Protein AF-0000000071359931 (afdb_homodimer)

InterPro domains:
  IPR025567 Domain of unknown function DUF4332 [PF14229] (9-129)

Radius of gyration: 20.0 Å; Cα contacts (8 Å, |Δi|>4): 401; chains: 2; bounding box: 40×57×41 Å

Sequence (270 aa):
MSKKITTIEGIGPVNEEKFAQAGVKTVESLLEKGASKKGRKELADATGIAEGKILDFVNMADLFRINGIASQFAELLKASGVDTVKELRTRNAENLHKSLVETNEAKSLTRVVPALSKVEDFIAQAKDLEPVVTHMSKKITTIEGIGPVNEEKFAQAGVKTVESLLEKGASKKGRKELADATGIAEGKILDFVNMADLFRINGIASQFAELLKASGVDTVKELRTRNAENLHKSLVETNEAKSLTRVVPALSKVEDFIAQAKDLEPVVTH

Structure (mmCIF, N/CA/C/O backbone):
data_AF-0000000071359931-model_v1
#
loop_
_entity.id
_entity.type
_entity.pdbx_description
1 polymer 'DUF4332 domain-containing protein'
#
loop_
_atom_site.group_PDB
_atom_site.id
_atom_site.type_symbol
_atom_site.label_atom_id
_atom_site.label_alt_id
_atom_site.label_comp_id
_atom_site.label_asym_id
_atom_site.label_entity_id
_atom_site.label_seq_id
_atom_site.pdbx_PDB_ins_code
_atom_site.Cartn_x
_atom_site.Cartn_y
_atom_site.Cartn_z
_atom_site.occupancy
_atom_site.B_iso_or_equiv
_atom_site.auth_seq_id
_atom_site.auth_comp_id
_atom_site.auth_asym_id
_atom_site.auth_atom_id
_atom_site.pdbx_PDB_model_num
ATOM 1 N N . MET A 1 1 ? -8.539 20.078 -8.062 1 62.25 1 MET A N 1
ATOM 2 C CA . MET A 1 1 ? -9.125 18.812 -8.5 1 62.25 1 MET A CA 1
ATOM 3 C C . MET A 1 1 ? -8.922 17.719 -7.457 1 62.25 1 MET A C 1
ATOM 5 O O . MET A 1 1 ? -7.996 17.797 -6.652 1 62.25 1 MET A O 1
ATOM 9 N N . SER A 1 2 ? -9.875 16.938 -7.219 1 85.44 2 SER A N 1
ATOM 10 C CA . SER A 1 2 ? -9.852 15.922 -6.172 1 85.44 2 SER A CA 1
ATOM 11 C C . SER A 1 2 ? -8.734 14.906 -6.406 1 85.44 2 SER A C 1
ATOM 13 O O . SER A 1 2 ? -8.398 14.602 -7.555 1 85.44 2 SER A O 1
ATOM 15 N N . LYS A 1 3 ? -8.023 14.672 -5.402 1 93.19 3 LYS A N 1
ATOM 16 C CA . LYS A 1 3 ? -6.945 13.695 -5.484 1 93.19 3 LYS A CA 1
ATOM 17 C C . LYS A 1 3 ? -7.492 12.266 -5.469 1 93.19 3 LYS A C 1
ATOM 19 O O . LYS A 1 3 ? -8.414 11.961 -4.711 1 93.19 3 LYS A O 1
ATOM 24 N N . LYS A 1 4 ? -6.906 11.438 -6.332 1 95.69 4 LYS A N 1
ATOM 25 C CA . LYS A 1 4 ? -7.277 10.023 -6.324 1 95.69 4 LYS A CA 1
ATOM 26 C C . LYS A 1 4 ? -6.863 9.352 -5.016 1 95.69 4 LYS A C 1
ATOM 28 O O . LYS A 1 4 ? -5.844 9.711 -4.422 1 95.69 4 LYS A O 1
ATOM 33 N N . ILE A 1 5 ? -7.594 8.391 -4.609 1 97.06 5 ILE A N 1
ATOM 34 C CA . ILE A 1 5 ? -7.328 7.754 -3.322 1 97.06 5 ILE A CA 1
ATOM 35 C C . ILE A 1 5 ? -5.988 7.023 -3.377 1 97.06 5 ILE A C 1
ATOM 37 O O . ILE A 1 5 ? -5.344 6.82 -2.346 1 97.06 5 ILE A O 1
ATOM 41 N N . THR A 1 6 ? -5.488 6.66 -4.582 1 96.06 6 THR A N 1
ATOM 42 C CA . THR A 1 6 ? -4.246 5.914 -4.742 1 96.06 6 THR A CA 1
ATOM 43 C C . THR A 1 6 ? -3.039 6.816 -4.512 1 96.06 6 THR A C 1
ATOM 45 O O . THR A 1 6 ? -1.9 6.344 -4.492 1 96.06 6 THR A O 1
ATOM 48 N N . THR A 1 7 ? -3.279 8.125 -4.277 1 95.62 7 THR A N 1
ATOM 49 C CA . THR A 1 7 ? -2.213 9.016 -3.848 1 95.62 7 THR A CA 1
ATOM 50 C C . THR A 1 7 ? -1.741 8.664 -2.441 1 95.62 7 THR A C 1
ATOM 52 O O . THR A 1 7 ? -0.626 9.008 -2.047 1 95.62 7 THR A O 1
ATOM 55 N N . ILE A 1 8 ? -2.596 7.988 -1.75 1 96.19 8 ILE A N 1
ATOM 56 C CA . ILE A 1 8 ? -2.266 7.562 -0.395 1 96.19 8 ILE A CA 1
ATOM 57 C C . ILE A 1 8 ? -1.427 6.285 -0.445 1 96.19 8 ILE A C 1
ATOM 59 O O . ILE A 1 8 ? -1.855 5.277 -1.006 1 96.19 8 ILE A O 1
ATOM 63 N N . GLU A 1 9 ? -0.252 6.41 0.12 1 94.88 9 GLU A N 1
ATOM 64 C CA . GLU A 1 9 ? 0.642 5.258 0.166 1 94.88 9 GLU A CA 1
ATOM 65 C C . GLU A 1 9 ? -0.041 4.055 0.811 1 94.88 9 GLU A C 1
ATOM 67 O O . GLU A 1 9 ? -0.632 4.172 1.887 1 94.88 9 GLU A O 1
ATOM 72 N N . GLY A 1 10 ? 0.034 2.922 0.128 1 93.25 10 GLY A N 1
ATOM 73 C CA . GLY A 1 10 ? -0.537 1.707 0.688 1 93.25 10 GLY A CA 1
ATOM 74 C C . GLY A 1 10 ? -1.828 1.287 0.011 1 93.25 10 GLY A C 1
ATOM 75 O O . GLY A 1 10 ? -2.283 0.154 0.179 1 93.25 10 GLY A O 1
ATOM 76 N N . ILE A 1 11 ? -2.424 2.25 -0.635 1 96 11 ILE A N 1
ATOM 77 C CA . ILE A 1 11 ? -3.625 1.899 -1.387 1 96 11 ILE A CA 1
ATOM 78 C C . ILE A 1 11 ? -3.248 1.549 -2.824 1 96 11 ILE A C 1
ATOM 80 O O . ILE A 1 11 ? -2.969 2.436 -3.633 1 96 11 ILE A O 1
ATOM 84 N N . GLY A 1 12 ? -3.266 0.276 -3.092 1 93.75 12 GLY A N 1
ATOM 85 C CA . GLY A 1 12 ? -3.041 -0.221 -4.441 1 93.75 12 GLY A CA 1
ATOM 86 C C . GLY A 1 12 ? -4.324 -0.602 -5.156 1 93.75 12 GLY A C 1
ATOM 87 O O . GLY A 1 12 ? -5.41 -0.163 -4.773 1 93.75 12 GLY A O 1
ATOM 88 N N . PRO A 1 13 ? -4.211 -1.398 -6.172 1 93.12 13 PRO A N 1
ATOM 89 C CA . PRO A 1 13 ? -5.367 -1.682 -7.027 1 93.12 13 PRO A CA 1
ATOM 90 C C . PRO A 1 13 ? -6.496 -2.389 -6.277 1 93.12 13 PRO A C 1
ATOM 92 O O . PRO A 1 13 ? -7.672 -2.107 -6.52 1 93.12 13 PRO A O 1
ATOM 95 N N . VAL A 1 14 ? -6.188 -3.277 -5.434 1 93.56 14 VAL A N 1
ATOM 96 C CA . VAL A 1 14 ? -7.203 -4.062 -4.742 1 93.56 14 VAL A CA 1
ATOM 97 C C . VAL A 1 14 ? -8 -3.162 -3.801 1 93.56 14 VAL A C 1
ATOM 99 O O . VAL A 1 14 ? -9.234 -3.107 -3.877 1 93.56 14 VAL A O 1
ATOM 102 N N . ASN A 1 15 ? -7.258 -2.432 -3.031 1 95.69 15 ASN A N 1
ATOM 103 C CA . ASN A 1 15 ? -7.949 -1.542 -2.102 1 95.69 15 ASN A CA 1
ATOM 104 C C . ASN A 1 15 ? -8.656 -0.405 -2.834 1 95.69 15 ASN A C 1
ATOM 106 O O . ASN A 1 15 ? -9.719 0.051 -2.404 1 95.69 15 ASN A O 1
ATOM 110 N N . GLU A 1 16 ? -8.062 0.081 -3.859 1 96.44 16 GLU A N 1
ATOM 111 C CA . GLU A 1 16 ? -8.727 1.091 -4.676 1 96.44 16 GLU A CA 1
ATOM 112 C C . GLU A 1 16 ? -10.102 0.611 -5.137 1 96.44 16 GLU A C 1
ATOM 114 O O . GLU A 1 16 ? -11.086 1.349 -5.043 1 96.44 16 GLU A O 1
ATOM 119 N N . GLU A 1 17 ? -10.148 -0.636 -5.609 1 94.81 17 GLU A N 1
ATOM 120 C CA . GLU A 1 17 ? -11.406 -1.198 -6.09 1 94.81 17 GLU A CA 1
ATOM 121 C C . GLU A 1 17 ? -12.414 -1.362 -4.949 1 94.81 17 GLU A C 1
ATOM 123 O O . GLU A 1 17 ? -13.602 -1.085 -5.117 1 94.81 17 GLU A O 1
ATOM 128 N N . LYS A 1 18 ? -11.961 -1.789 -3.84 1 95 18 LYS A N 1
ATOM 129 C CA . LYS A 1 18 ? -12.828 -1.937 -2.678 1 95 18 LYS A CA 1
ATOM 130 C C . LYS A 1 18 ? -13.445 -0.599 -2.277 1 95 18 LYS A C 1
ATOM 132 O O . LYS A 1 18 ? -14.648 -0.515 -2.018 1 95 18 LYS A O 1
ATOM 137 N N . PHE A 1 19 ? -12.617 0.418 -2.23 1 97.62 19 PHE A N 1
ATOM 138 C CA . PHE A 1 19 ? -13.109 1.742 -1.873 1 97.62 19 PHE A CA 1
ATOM 139 C C . PHE A 1 19 ? -14.102 2.25 -2.916 1 97.62 19 PHE A C 1
ATOM 141 O O . PHE A 1 19 ? -15.109 2.863 -2.574 1 97.62 19 PHE A O 1
ATOM 148 N N . ALA A 1 20 ? -13.812 1.981 -4.188 1 96.38 20 ALA A N 1
ATOM 149 C CA . ALA A 1 20 ? -14.711 2.4 -5.258 1 96.38 20 ALA A CA 1
ATOM 150 C C . ALA A 1 20 ? -16.078 1.75 -5.113 1 96.38 20 ALA A C 1
ATOM 152 O O . ALA A 1 20 ? -17.109 2.408 -5.293 1 96.38 20 ALA A O 1
ATOM 153 N N . GLN A 1 21 ? -16.094 0.491 -4.77 1 94.56 21 GLN A N 1
ATOM 154 C CA . GLN A 1 21 ? -17.344 -0.239 -4.586 1 94.56 21 GLN A CA 1
ATOM 155 C C . GLN A 1 21 ? -18.125 0.312 -3.4 1 94.56 21 GLN A C 1
ATOM 157 O O . GLN A 1 21 ? -19.359 0.238 -3.379 1 94.56 21 GLN A O 1
ATOM 162 N N . ALA A 1 22 ? -17.422 0.897 -2.502 1 96.38 22 ALA A N 1
ATOM 163 C CA . ALA A 1 22 ? -18.047 1.504 -1.329 1 96.38 22 ALA A CA 1
ATOM 164 C C . ALA A 1 22 ? -18.391 2.967 -1.588 1 96.38 22 ALA A C 1
ATOM 166 O O . ALA A 1 22 ? -18.797 3.686 -0.674 1 96.38 22 ALA A O 1
ATOM 167 N N . GLY A 1 23 ? -18.109 3.455 -2.746 1 97.06 23 GLY A N 1
ATOM 168 C CA . GLY A 1 23 ? -18.453 4.816 -3.121 1 97.06 23 GLY A CA 1
ATOM 169 C C . GLY A 1 23 ? -17.359 5.824 -2.777 1 97.06 23 GLY A C 1
ATOM 170 O O . GLY A 1 23 ? -17.641 7.023 -2.684 1 97.06 23 GLY A O 1
ATOM 171 N N . VAL A 1 24 ? -16.219 5.363 -2.521 1 98.06 24 VAL A N 1
ATOM 172 C CA . VAL A 1 24 ? -15.109 6.227 -2.154 1 98.06 24 VAL A CA 1
ATOM 173 C C . VAL A 1 24 ? -14.023 6.145 -3.225 1 98.06 24 VAL A C 1
ATOM 175 O O . VAL A 1 24 ? -13.336 5.129 -3.35 1 98.06 24 VAL A O 1
ATOM 178 N N . LYS A 1 25 ? -13.805 7.25 -3.926 1 97.19 25 LYS A N 1
ATOM 179 C CA . LYS A 1 25 ? -12.852 7.203 -5.035 1 97.19 25 LYS A CA 1
ATOM 180 C C . LYS A 1 25 ? -11.758 8.25 -4.863 1 97.19 25 LYS A C 1
ATOM 182 O O . LYS A 1 25 ? -10.719 8.188 -5.527 1 97.19 25 LYS A O 1
ATOM 187 N N . THR A 1 26 ? -12.016 9.242 -3.926 1 98.06 26 THR A N 1
ATOM 188 C CA . THR A 1 26 ? -11.07 10.344 -3.779 1 98.06 26 THR A CA 1
ATOM 189 C C . THR A 1 26 ? -10.586 10.453 -2.338 1 98.06 26 THR A C 1
ATOM 191 O O . THR A 1 26 ? -11.195 9.891 -1.427 1 98.06 26 THR A O 1
ATOM 194 N N . VAL A 1 27 ? -9.492 11.219 -2.217 1 97.81 27 VAL A N 1
ATOM 195 C CA . VAL A 1 27 ? -8.953 11.5 -0.893 1 97.81 27 VAL A CA 1
ATOM 196 C C . VAL A 1 27 ? -9.984 12.25 -0.055 1 97.81 27 VAL A C 1
ATOM 198 O O . VAL A 1 27 ? -10.203 11.922 1.114 1 97.81 27 VAL A O 1
ATOM 201 N N . GLU A 1 28 ? -10.664 13.156 -0.684 1 97.62 28 GLU A N 1
ATOM 202 C CA . GLU A 1 28 ? -11.672 13.969 0.001 1 97.62 28 GLU A CA 1
ATOM 203 C C . GLU A 1 28 ? -12.859 13.109 0.443 1 97.62 28 GLU A C 1
ATOM 205 O O . GLU A 1 28 ? -13.352 13.266 1.561 1 97.62 28 GLU A O 1
ATOM 210 N N . SER A 1 29 ? -13.297 12.234 -0.438 1 98.12 29 SER A N 1
ATOM 211 C CA . SER A 1 29 ? -14.422 11.375 -0.096 1 98.12 29 SER A CA 1
ATOM 212 C C . SER A 1 29 ? -14.047 10.391 1.012 1 98.12 29 SER A C 1
ATOM 214 O O . SER A 1 29 ? -14.883 10.055 1.853 1 98.12 29 SER A O 1
ATOM 216 N N . LEU A 1 30 ? -12.812 9.914 1.031 1 98.56 30 LEU A N 1
ATOM 217 C CA . LEU A 1 30 ? -12.344 9.055 2.113 1 98.56 30 LEU A CA 1
ATOM 218 C C . LEU A 1 30 ? -12.406 9.789 3.451 1 98.56 30 LEU A C 1
ATOM 220 O O . LEU A 1 30 ? -12.891 9.234 4.441 1 98.56 30 LEU A O 1
ATOM 224 N N . LEU A 1 31 ? -11.906 11.008 3.395 1 98 31 LEU A N 1
ATOM 225 C CA . LEU A 1 31 ? -11.922 11.805 4.617 1 98 31 LEU A CA 1
ATOM 226 C C . LEU A 1 31 ? -13.352 12.062 5.078 1 98 31 LEU A C 1
ATOM 228 O O . LEU A 1 31 ? -13.664 11.914 6.262 1 98 31 LEU A O 1
ATOM 232 N N . GLU A 1 32 ? -14.219 12.344 4.184 1 97.69 32 GLU A N 1
ATOM 233 C CA . GLU A 1 32 ? -15.609 12.648 4.504 1 97.69 32 GLU A CA 1
ATOM 234 C C . GLU A 1 32 ? -16.312 11.438 5.113 1 97.69 32 GLU A C 1
ATOM 236 O O . GLU A 1 32 ? -16.938 11.547 6.168 1 97.69 32 GLU A O 1
ATOM 241 N N . LYS A 1 33 ? -16.141 10.328 4.562 1 98.06 33 LYS A N 1
ATOM 242 C CA . LYS A 1 33 ? -16.875 9.133 4.988 1 98.06 33 LYS A CA 1
ATOM 243 C C . LYS A 1 33 ? -16.188 8.477 6.188 1 98.06 33 LYS A C 1
ATOM 245 O O . LYS A 1 33 ? -16.844 7.785 6.973 1 98.06 33 LYS A O 1
ATOM 250 N N . GLY A 1 34 ? -14.891 8.727 6.336 1 98.38 34 GLY A N 1
ATOM 251 C CA . GLY A 1 34 ? -14.133 8.008 7.344 1 98.38 34 GLY A CA 1
ATOM 252 C C . GLY A 1 34 ? -13.766 8.859 8.539 1 98.38 34 GLY A C 1
ATOM 253 O O . GLY A 1 34 ? -13.062 8.406 9.445 1 98.38 34 GLY A O 1
ATOM 254 N N . ALA A 1 35 ? -14.234 10.062 8.578 1 97.94 35 ALA A N 1
ATOM 255 C CA . ALA A 1 35 ? -13.812 11.008 9.617 1 97.94 35 ALA A CA 1
ATOM 256 C C . ALA A 1 35 ? -14.234 10.516 11 1 97.94 35 ALA A C 1
ATOM 258 O O . ALA A 1 35 ? -13.5 10.688 11.977 1 97.94 35 ALA A O 1
ATOM 259 N N . SER A 1 36 ? -15.367 9.898 11.117 1 97.88 36 SER A N 1
ATOM 260 C CA . SER A 1 36 ? -15.867 9.438 12.406 1 97.88 36 SER A CA 1
ATOM 261 C C . SER A 1 36 ? -15.539 7.961 12.625 1 97.88 36 SER A C 1
ATOM 263 O O . SER A 1 36 ? -15.305 7.223 11.672 1 97.88 36 SER A O 1
ATOM 265 N N . LYS A 1 37 ? -15.547 7.625 13.891 1 97.5 37 LYS A N 1
ATOM 266 C CA . LYS A 1 37 ? -15.352 6.215 14.219 1 97.5 37 LYS A CA 1
ATOM 267 C C . LYS A 1 37 ? -16.406 5.348 13.547 1 97.5 37 LYS A C 1
ATOM 269 O O . LYS A 1 37 ? -16.094 4.277 13.016 1 97.5 37 LYS A O 1
ATOM 274 N N . LYS A 1 38 ? -17.625 5.809 13.633 1 97.88 38 LYS A N 1
ATOM 275 C CA . LYS A 1 38 ? -18.734 5.086 12.992 1 97.88 38 LYS A CA 1
ATOM 276 C C . LYS A 1 38 ? -18.5 4.941 11.492 1 97.88 38 LYS A C 1
ATOM 278 O O . LYS A 1 38 ? -18.703 3.871 10.922 1 97.88 38 LYS A O 1
ATOM 283 N N . GLY A 1 39 ? -18.094 6.004 10.82 1 98.19 39 GLY A N 1
ATOM 284 C CA . GLY A 1 39 ? -17.812 5.977 9.391 1 98.19 39 GLY A CA 1
ATOM 285 C C . GLY A 1 39 ? -16.703 5 9.023 1 98.19 39 GLY A C 1
ATOM 286 O O . GLY A 1 39 ? -16.797 4.309 8.008 1 98.19 39 GLY A O 1
ATOM 287 N N . ARG A 1 40 ? -15.695 4.926 9.859 1 98.44 40 ARG A N 1
ATOM 288 C CA . ARG A 1 40 ? -14.586 4.008 9.609 1 98.44 40 ARG A CA 1
ATOM 289 C C . ARG A 1 40 ? -15.039 2.557 9.758 1 98.44 40 ARG A C 1
ATOM 291 O O . ARG A 1 40 ? -14.609 1.689 8.992 1 98.44 40 ARG A O 1
ATOM 298 N N . LYS A 1 41 ? -15.859 2.35 10.758 1 97.88 41 LYS A N 1
ATOM 299 C CA . LYS A 1 41 ? -16.406 1.005 10.93 1 97.88 41 LYS A CA 1
ATOM 300 C C . LYS A 1 41 ? -17.25 0.593 9.727 1 97.88 41 LYS A C 1
ATOM 302 O O . LYS A 1 41 ? -17.172 -0.546 9.266 1 97.88 41 LYS A O 1
ATOM 307 N N . GLU A 1 42 ? -18.047 1.497 9.258 1 98 42 GLU A N 1
ATOM 308 C CA . GLU A 1 42 ? -18.875 1.229 8.086 1 98 42 GLU A CA 1
ATOM 309 C C . GLU A 1 42 ? -18 0.948 6.859 1 98 42 GLU A C 1
ATOM 311 O O . GLU A 1 42 ? -18.297 0.042 6.078 1 98 42 GLU A O 1
ATOM 316 N N . LEU A 1 43 ? -16.984 1.735 6.711 1 97.94 43 LEU A N 1
ATOM 317 C CA . LEU A 1 43 ? -16.062 1.511 5.602 1 97.94 43 LEU A CA 1
ATOM 318 C C . LEU A 1 43 ? -15.367 0.16 5.734 1 97.94 43 LEU A C 1
ATOM 320 O O . LEU A 1 43 ? -15.18 -0.548 4.742 1 97.94 43 LEU A O 1
ATOM 324 N N . ALA A 1 44 ? -14.953 -0.13 6.965 1 97.12 44 ALA A N 1
ATOM 325 C CA . ALA A 1 44 ? -14.312 -1.42 7.203 1 97.12 44 ALA A CA 1
ATOM 326 C C . ALA A 1 44 ? -15.234 -2.572 6.812 1 97.12 44 ALA A C 1
ATOM 328 O O . ALA A 1 44 ? -14.805 -3.514 6.137 1 97.12 44 ALA A O 1
ATOM 329 N N . ASP A 1 45 ? -16.5 -2.443 7.176 1 95.81 45 ASP A N 1
ATOM 330 C CA . ASP A 1 45 ? -17.5 -3.473 6.859 1 95.81 45 ASP A CA 1
ATOM 331 C C . ASP A 1 45 ? -17.719 -3.578 5.352 1 95.81 45 ASP A C 1
ATOM 333 O O . ASP A 1 45 ? -17.781 -4.68 4.805 1 95.81 45 ASP A O 1
ATOM 337 N N . ALA A 1 46 ? -17.734 -2.463 4.727 1 95.56 46 ALA A N 1
ATOM 338 C CA . ALA A 1 46 ? -18.062 -2.426 3.299 1 95.56 46 ALA A CA 1
ATOM 339 C C . ALA A 1 46 ? -16.875 -2.891 2.461 1 95.56 46 ALA A C 1
ATOM 341 O O . ALA A 1 46 ? -17.047 -3.48 1.394 1 95.56 46 ALA A O 1
ATOM 342 N N . THR A 1 47 ? -15.695 -2.641 2.922 1 95.31 47 THR A N 1
ATOM 343 C CA . THR A 1 47 ? -14.508 -2.873 2.102 1 95.31 47 THR A CA 1
ATOM 344 C C . THR A 1 47 ? -13.812 -4.164 2.514 1 95.31 47 THR A C 1
ATOM 346 O O . THR A 1 47 ? -13.008 -4.711 1.755 1 95.31 47 THR A O 1
ATOM 349 N N . GLY A 1 48 ? -13.969 -4.578 3.795 1 93.19 48 GLY A N 1
ATOM 350 C CA . GLY A 1 48 ? -13.219 -5.695 4.344 1 93.19 48 GLY A CA 1
ATOM 351 C C . GLY A 1 48 ? -11.82 -5.312 4.793 1 93.19 48 GLY A C 1
ATOM 352 O O . GLY A 1 48 ? -11.031 -6.172 5.18 1 93.19 48 GLY A O 1
ATOM 353 N N . ILE A 1 49 ? -11.484 -4.059 4.703 1 94.88 49 ILE A N 1
ATOM 354 C CA . ILE A 1 49 ? -10.203 -3.549 5.184 1 94.88 49 ILE A CA 1
ATOM 355 C C . ILE A 1 49 ? -10.266 -3.34 6.695 1 94.88 49 ILE A C 1
ATOM 357 O O . ILE A 1 49 ? -11.273 -2.863 7.223 1 94.88 49 ILE A O 1
ATOM 361 N N . ALA A 1 50 ? -9.148 -3.686 7.332 1 94.56 50 ALA A N 1
ATOM 362 C CA . ALA A 1 50 ? -9.109 -3.539 8.789 1 94.56 50 ALA A CA 1
ATOM 363 C C . ALA A 1 50 ? -9.336 -2.088 9.195 1 94.56 50 ALA A C 1
ATOM 365 O O . ALA A 1 50 ? -8.812 -1.168 8.57 1 94.56 50 ALA A O 1
ATOM 366 N N . GLU A 1 51 ? -10.016 -1.937 10.25 1 95.94 51 GLU A N 1
ATOM 367 C CA . GLU A 1 51 ? -10.359 -0.601 10.727 1 95.94 51 GLU A CA 1
ATOM 368 C C . GLU A 1 51 ? -9.109 0.225 11.008 1 95.94 51 GLU A C 1
ATOM 370 O O . GLU A 1 51 ? -9.078 1.426 10.727 1 95.94 51 GLU A O 1
ATOM 375 N N . GLY A 1 52 ? -8.133 -0.383 11.609 1 95.88 52 GLY A N 1
ATOM 376 C CA . GLY A 1 52 ? -6.887 0.318 11.875 1 95.88 52 GLY A CA 1
ATOM 377 C C . GLY A 1 52 ? -6.227 0.861 10.625 1 95.88 52 GLY A C 1
ATOM 378 O O . GLY A 1 52 ? -5.688 1.971 10.633 1 95.88 52 GLY A O 1
ATOM 379 N N . LYS A 1 53 ? -6.285 0.078 9.57 1 96.25 53 LYS A N 1
ATOM 380 C CA . LYS A 1 53 ? -5.73 0.524 8.297 1 96.25 53 LYS A CA 1
ATOM 381 C C . LYS A 1 53 ? -6.547 1.673 7.711 1 96.25 53 LYS A C 1
ATOM 383 O O . LYS A 1 53 ? -5.988 2.607 7.133 1 96.25 53 LYS A O 1
ATOM 388 N N . ILE A 1 54 ? -7.859 1.562 7.891 1 97.88 54 ILE A N 1
ATOM 389 C CA . ILE A 1 54 ? -8.727 2.641 7.426 1 97.88 54 ILE A CA 1
ATOM 390 C C . ILE A 1 54 ? -8.398 3.928 8.18 1 97.88 54 ILE A C 1
ATOM 392 O O . ILE A 1 54 ? -8.312 5 7.578 1 97.88 54 ILE A O 1
ATOM 396 N N . LEU A 1 55 ? -8.164 3.779 9.438 1 97.5 55 LEU A N 1
ATOM 397 C CA . LEU A 1 55 ? -7.789 4.945 10.227 1 97.5 55 LEU A CA 1
ATOM 398 C C . LEU A 1 55 ? -6.488 5.551 9.711 1 97.5 55 LEU A C 1
ATOM 400 O O . LEU A 1 55 ? -6.363 6.773 9.609 1 97.5 55 LEU A O 1
ATOM 404 N N . ASP A 1 56 ? -5.555 4.746 9.367 1 96.44 56 ASP A N 1
ATOM 405 C CA . ASP A 1 56 ? -4.289 5.219 8.82 1 96.44 56 ASP A CA 1
ATOM 406 C C . ASP A 1 56 ? -4.508 6.016 7.539 1 96.44 56 ASP A C 1
ATOM 408 O O . ASP A 1 56 ? -3.912 7.078 7.352 1 96.44 56 ASP A O 1
ATOM 412 N N . PHE A 1 57 ? -5.352 5.48 6.695 1 97.69 57 PHE A N 1
ATOM 413 C CA . PHE A 1 57 ? -5.617 6.133 5.422 1 97.69 57 PHE A CA 1
ATOM 414 C C . PHE A 1 57 ? -6.355 7.449 5.633 1 97.69 57 PHE A C 1
ATOM 416 O O . PHE A 1 57 ? -6.07 8.445 4.961 1 97.69 57 PHE A O 1
ATOM 423 N N . VAL A 1 58 ? -7.266 7.449 6.559 1 98.12 58 VAL A N 1
ATOM 424 C CA . VAL A 1 58 ? -8.039 8.648 6.863 1 98.12 58 VAL A CA 1
ATOM 425 C C . VAL A 1 58 ? -7.113 9.727 7.426 1 98.12 58 VAL A C 1
ATOM 427 O O . VAL A 1 58 ? -7.238 10.906 7.082 1 98.12 58 VAL A O 1
ATOM 430 N N . ASN A 1 59 ? -6.227 9.328 8.281 1 97.19 59 ASN A N 1
ATOM 431 C CA . ASN A 1 59 ? -5.273 10.281 8.836 1 97.19 59 ASN A CA 1
ATOM 432 C C . ASN A 1 59 ? -4.387 10.891 7.754 1 97.19 59 ASN A C 1
ATOM 434 O O . ASN A 1 59 ? -4.105 12.086 7.773 1 97.19 59 ASN A O 1
ATOM 438 N N . MET A 1 60 ? -4.008 10.078 6.852 1 96.94 60 MET A N 1
ATOM 439 C CA . MET A 1 60 ? -3.225 10.578 5.727 1 96.94 60 MET A CA 1
ATOM 440 C C . MET A 1 60 ? -4.047 11.539 4.875 1 96.94 60 MET A C 1
ATOM 442 O O . MET A 1 60 ? -3.555 12.602 4.473 1 96.94 60 MET A O 1
ATOM 446 N N . ALA A 1 61 ? -5.242 11.141 4.637 1 97.69 61 ALA A N 1
ATOM 447 C CA . ALA A 1 61 ? -6.148 12.008 3.889 1 97.69 61 ALA A CA 1
ATOM 448 C C . ALA A 1 61 ? -6.305 13.359 4.578 1 97.69 61 ALA A C 1
ATOM 450 O O . ALA A 1 61 ? -6.344 14.398 3.918 1 97.69 61 ALA A O 1
ATOM 451 N N . ASP A 1 62 ? -6.375 13.336 5.859 1 97.81 62 ASP A N 1
ATOM 452 C CA . ASP A 1 62 ? -6.512 14.57 6.629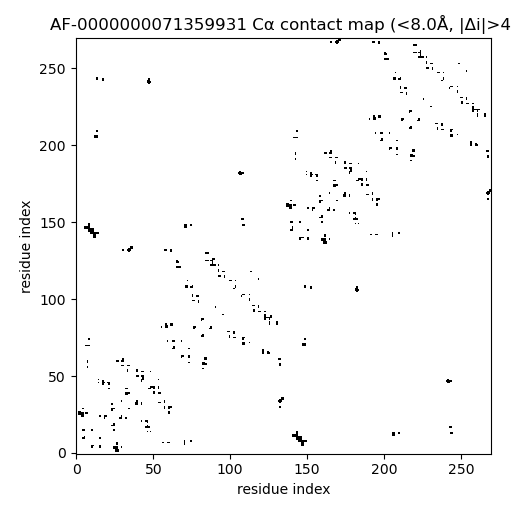 1 97.81 62 ASP A CA 1
ATOM 453 C C . ASP A 1 62 ? -5.277 15.453 6.473 1 97.81 62 ASP A C 1
ATOM 455 O O . ASP A 1 62 ? -5.395 16.672 6.324 1 97.81 62 ASP A O 1
ATOM 459 N N . LEU A 1 63 ? -4.121 14.859 6.469 1 97.75 63 LEU A N 1
ATOM 460 C CA . LEU A 1 63 ? -2.881 15.609 6.297 1 97.75 63 LEU A CA 1
ATOM 461 C C . LEU A 1 63 ? -2.842 16.281 4.93 1 97.75 63 LEU A C 1
ATOM 463 O O . LEU A 1 63 ? -2.238 17.344 4.781 1 97.75 63 LEU A O 1
ATOM 467 N N . PHE A 1 64 ? -3.561 15.75 3.973 1 97.31 64 PHE A N 1
ATOM 468 C CA . PHE A 1 64 ? -3.57 16.281 2.617 1 97.31 64 PHE A CA 1
ATOM 469 C C . PHE A 1 64 ? -4.383 17.578 2.547 1 97.31 64 PHE A C 1
ATOM 471 O O . PHE A 1 64 ? -4.328 18.297 1.551 1 97.31 64 PHE A O 1
ATOM 478 N N . ARG A 1 65 ? -5.086 17.906 3.553 1 97.31 65 ARG A N 1
ATOM 479 C CA . ARG A 1 65 ? -5.781 19.188 3.59 1 97.31 65 ARG A CA 1
ATOM 480 C C . ARG A 1 65 ? -4.793 20.344 3.707 1 97.31 65 ARG A C 1
ATOM 482 O O . ARG A 1 65 ? -5.145 21.5 3.443 1 97.31 65 ARG A O 1
ATOM 489 N N . ILE A 1 66 ? -3.643 20.047 4.215 1 97.69 66 ILE A N 1
ATOM 490 C CA . ILE A 1 66 ? -2.609 21.062 4.348 1 97.69 66 ILE A CA 1
ATOM 491 C C . ILE A 1 66 ? -1.918 21.281 3.006 1 97.69 66 ILE A C 1
ATOM 493 O O . ILE A 1 66 ? -1.389 20.344 2.412 1 97.69 66 ILE A O 1
ATOM 497 N N . ASN A 1 67 ? -1.943 22.531 2.607 1 96.56 67 ASN A N 1
ATOM 498 C CA . ASN A 1 67 ? -1.298 22.875 1.346 1 96.56 67 ASN A CA 1
ATOM 499 C C . ASN A 1 67 ? 0.202 22.609 1.389 1 96.56 67 ASN A C 1
ATOM 501 O O . ASN A 1 67 ? 0.894 23.047 2.303 1 96.56 67 ASN A O 1
ATOM 505 N N . GLY A 1 68 ? 0.644 21.812 0.407 1 94.94 68 GLY A N 1
ATOM 506 C CA . GLY A 1 68 ? 2.064 21.5 0.332 1 94.94 68 GLY A CA 1
ATOM 507 C C . GLY A 1 68 ? 2.4 20.109 0.799 1 94.94 68 GLY A C 1
ATOM 508 O O . GLY A 1 68 ? 3.504 19.609 0.559 1 94.94 68 GLY A O 1
ATOM 509 N N . ILE A 1 69 ? 1.488 19.469 1.486 1 95.38 69 ILE A N 1
ATOM 510 C CA . ILE A 1 69 ? 1.713 18.094 1.904 1 95.38 69 ILE A CA 1
ATOM 511 C C . ILE A 1 69 ? 1.162 17.141 0.849 1 95.38 69 ILE A C 1
ATOM 513 O O . ILE A 1 69 ? -0.033 17.156 0.545 1 95.38 69 ILE A O 1
ATOM 517 N N . ALA A 1 70 ? 2.064 16.375 0.322 1 91.94 70 ALA A N 1
ATOM 518 C CA . ALA A 1 70 ? 1.722 15.289 -0.6 1 91.94 70 ALA A CA 1
ATOM 519 C C . ALA A 1 70 ? 2.164 13.938 -0.05 1 91.94 70 ALA A C 1
ATOM 521 O O . ALA A 1 70 ? 2.512 13.82 1.128 1 91.94 70 ALA A O 1
ATOM 522 N N . SER A 1 71 ? 2.115 12.914 -0.854 1 93.5 71 SER A N 1
ATOM 523 C CA . SER A 1 71 ? 2.285 11.539 -0.402 1 93.5 71 SER A CA 1
ATOM 524 C C . SER A 1 71 ? 3.625 11.344 0.303 1 93.5 71 SER A C 1
ATOM 526 O O . SER A 1 71 ? 3.678 10.812 1.412 1 93.5 71 SER A O 1
ATOM 528 N N . GLN A 1 72 ? 4.707 11.875 -0.238 1 92.5 72 GLN A N 1
ATOM 529 C CA . GLN A 1 72 ? 6.043 11.656 0.298 1 92.5 72 GLN A CA 1
ATOM 530 C C . GLN A 1 72 ? 6.215 12.344 1.649 1 92.5 72 GLN A C 1
ATOM 532 O O . GLN A 1 72 ? 6.699 11.734 2.605 1 92.5 72 GLN A O 1
ATOM 537 N N . PHE A 1 73 ? 5.801 13.617 1.725 1 94.25 73 PHE A N 1
ATOM 538 C CA . PHE A 1 73 ? 5.965 14.328 2.988 1 94.25 73 PHE A CA 1
ATOM 539 C C . PHE A 1 73 ? 5.023 13.773 4.047 1 94.25 73 PHE A C 1
ATOM 541 O O . PHE A 1 73 ? 5.379 13.695 5.227 1 94.25 73 PHE A O 1
ATOM 548 N N . ALA A 1 74 ? 3.811 13.406 3.617 1 96.06 74 ALA A N 1
ATOM 549 C CA . ALA A 1 74 ? 2.891 12.781 4.566 1 96.06 74 ALA A CA 1
ATOM 550 C C . ALA A 1 74 ? 3.494 11.516 5.164 1 96.06 74 ALA A C 1
ATOM 552 O O . ALA A 1 74 ? 3.406 11.289 6.375 1 96.06 74 ALA A O 1
ATOM 553 N N . GLU A 1 75 ? 4.141 10.742 4.395 1 95.31 75 GLU A N 1
ATOM 554 C CA . GLU A 1 75 ? 4.789 9.523 4.875 1 95.31 75 GLU A CA 1
ATOM 555 C C . GLU A 1 75 ? 5.98 9.852 5.773 1 95.31 75 GLU A C 1
ATOM 557 O O . GLU A 1 75 ? 6.25 9.133 6.742 1 95.31 75 GLU A O 1
ATOM 562 N N . LEU A 1 76 ? 6.734 10.906 5.43 1 96.62 76 LEU A N 1
ATOM 563 C CA . LEU A 1 76 ? 7.848 11.344 6.266 1 96.62 76 LEU A CA 1
ATOM 564 C C . LEU A 1 76 ? 7.359 11.789 7.641 1 96.62 76 LEU A C 1
ATOM 566 O O . LEU A 1 76 ? 7.961 11.438 8.656 1 96.62 76 LEU A O 1
ATOM 570 N N . LEU A 1 77 ? 6.234 12.523 7.672 1 98 77 LEU A N 1
ATOM 571 C CA . LEU A 1 77 ? 5.637 12.922 8.938 1 98 77 LEU A CA 1
ATOM 572 C C . LEU A 1 77 ? 5.266 11.695 9.773 1 98 77 LEU A C 1
ATOM 574 O O . LEU A 1 77 ? 5.672 11.578 10.93 1 98 77 LEU A O 1
ATOM 578 N N . LYS A 1 78 ? 4.629 10.766 9.141 1 96.19 78 LYS A N 1
ATOM 579 C CA . LYS A 1 78 ? 4.227 9.539 9.828 1 96.19 78 LYS A CA 1
ATOM 580 C C . LYS A 1 78 ? 5.438 8.797 10.375 1 96.19 78 LYS A C 1
ATOM 582 O O . LYS A 1 78 ? 5.449 8.391 11.539 1 96.19 78 LYS A O 1
ATOM 587 N N . ALA A 1 79 ? 6.461 8.664 9.609 1 95.31 79 ALA A N 1
ATOM 588 C CA . ALA A 1 79 ? 7.668 7.945 10.016 1 95.31 79 ALA A CA 1
ATOM 589 C C . ALA A 1 79 ? 8.391 8.68 11.141 1 95.31 79 ALA A C 1
ATOM 591 O O . ALA A 1 79 ? 9.195 8.086 11.859 1 95.31 79 ALA A O 1
ATOM 592 N N . SER A 1 80 ? 8.102 9.945 11.227 1 97.31 80 SER A N 1
ATOM 593 C CA . SER A 1 80 ? 8.719 10.758 12.266 1 97.31 80 SER A CA 1
ATOM 594 C C . SER A 1 80 ? 7.82 10.859 13.492 1 97.31 80 SER A C 1
ATOM 596 O O . SER A 1 80 ? 8.078 11.656 14.398 1 97.31 80 SER A O 1
ATOM 598 N N . GLY A 1 81 ? 6.691 10.164 13.484 1 96.69 81 GLY A N 1
ATOM 599 C CA . GLY A 1 81 ? 5.844 10.078 14.664 1 96.69 81 GLY A CA 1
ATOM 600 C C . GLY A 1 81 ? 4.699 11.07 14.648 1 96.69 81 GLY A C 1
ATOM 601 O O . GLY A 1 81 ? 4.109 11.359 15.695 1 96.69 81 GLY A O 1
ATOM 602 N N . VAL A 1 82 ? 4.414 11.664 13.508 1 98.06 82 VAL A N 1
ATOM 603 C CA . VAL A 1 82 ? 3.307 12.602 13.375 1 98.06 82 VAL A CA 1
ATOM 604 C C . VAL A 1 82 ? 2.279 12.047 12.391 1 98.06 82 VAL A C 1
ATOM 606 O O . VAL A 1 82 ? 2.363 12.305 11.188 1 98.06 82 VAL A O 1
ATOM 609 N N . ASP A 1 83 ? 1.181 11.477 12.922 1 96.25 83 ASP A N 1
ATOM 610 C CA . ASP A 1 83 ? 0.25 10.727 12.086 1 96.25 83 ASP A CA 1
ATOM 611 C C . ASP A 1 83 ? -0.983 11.562 11.75 1 96.25 83 ASP A C 1
ATOM 613 O O . ASP A 1 83 ? -1.693 11.273 10.789 1 96.25 83 ASP A O 1
ATOM 617 N N . THR A 1 84 ? -1.177 12.633 12.578 1 97.19 84 THR A N 1
ATOM 618 C CA . THR A 1 84 ? -2.449 13.336 12.445 1 97.19 84 THR A CA 1
ATOM 619 C C . THR A 1 84 ? -2.23 14.844 12.406 1 97.19 84 THR A C 1
ATOM 621 O O . THR A 1 84 ? -1.196 15.336 12.867 1 97.19 84 THR A O 1
ATOM 624 N N . VAL A 1 85 ? -3.262 15.492 11.883 1 97.75 85 VAL A N 1
ATOM 625 C CA . VAL A 1 85 ? -3.26 16.953 11.922 1 97.75 85 VAL A CA 1
ATOM 626 C C . VAL A 1 85 ? -3.223 17.438 13.367 1 97.75 85 VAL A C 1
ATOM 628 O O . VAL A 1 85 ? -2.527 18.406 13.695 1 97.75 85 VAL A O 1
ATOM 631 N N . LYS A 1 86 ? -3.9 16.703 14.227 1 96.19 86 LYS A N 1
ATOM 632 C CA . LYS A 1 86 ? -3.938 17.031 15.648 1 96.19 86 LYS A CA 1
ATOM 633 C C . LYS A 1 86 ? -2.543 16.984 16.266 1 96.19 86 LYS A C 1
ATOM 635 O O . LYS A 1 86 ? -2.168 17.859 17.047 1 96.19 86 LYS A O 1
ATOM 640 N N . GLU A 1 87 ? -1.804 16.047 15.938 1 97.69 87 GLU A N 1
ATOM 641 C CA . GLU A 1 87 ? -0.439 15.922 16.438 1 97.69 87 GLU A CA 1
ATOM 642 C C . GLU A 1 87 ? 0.459 17.016 15.867 1 97.69 87 GLU A C 1
ATOM 644 O O . GLU A 1 87 ? 1.253 17.609 16.594 1 97.69 87 GLU A O 1
ATOM 649 N N . LEU A 1 88 ? 0.272 17.281 14.594 1 98.5 88 LEU A N 1
ATOM 650 C CA . LEU A 1 88 ? 1.124 18.234 13.891 1 98.5 88 LEU A CA 1
ATOM 651 C C . LEU A 1 88 ? 0.983 19.625 14.5 1 98.5 88 LEU A C 1
ATOM 653 O O . LEU A 1 88 ? 1.977 20.344 14.672 1 98.5 88 LEU A O 1
ATOM 657 N N . ARG A 1 89 ? -0.191 20.016 14.828 1 97.75 89 ARG A N 1
ATOM 658 C CA . ARG A 1 89 ? -0.449 21.391 15.234 1 97.75 89 ARG A CA 1
ATOM 659 C C . ARG A 1 89 ? 0.208 21.703 16.578 1 97.75 89 ARG A C 1
ATOM 661 O O . ARG A 1 89 ? 0.365 22.875 16.938 1 97.75 89 ARG A O 1
ATOM 668 N N . THR A 1 90 ? 0.673 20.578 17.312 1 97.56 90 THR A N 1
ATOM 669 C CA . THR A 1 90 ? 1.217 20.797 18.641 1 97.56 90 THR A CA 1
ATOM 670 C C . THR A 1 90 ? 2.734 20.625 18.641 1 97.56 90 THR A C 1
ATOM 672 O O . THR A 1 90 ? 3.383 20.812 19.672 1 97.56 90 THR A O 1
ATOM 675 N N . ARG A 1 91 ? 3.268 20.359 17.516 1 98.62 91 ARG A N 1
ATOM 676 C CA . ARG A 1 91 ? 4.707 20.109 17.453 1 98.62 91 ARG A CA 1
ATOM 677 C C . ARG A 1 91 ? 5.484 21.422 17.406 1 98.62 91 ARG A C 1
ATOM 679 O O . ARG A 1 91 ? 4.961 22.453 16.969 1 98.62 91 ARG A O 1
ATOM 686 N N . ASN A 1 92 ? 6.746 21.328 17.953 1 98.69 92 ASN A N 1
ATOM 687 C CA . ASN A 1 92 ? 7.719 22.406 17.781 1 98.69 92 ASN A CA 1
ATOM 688 C C . ASN A 1 92 ? 8.422 22.297 16.422 1 98.69 92 ASN A C 1
ATOM 690 O O . ASN A 1 92 ? 9 21.266 16.094 1 98.69 92 ASN A O 1
ATOM 694 N N . ALA A 1 93 ? 8.406 23.375 15.68 1 98.62 93 ALA A N 1
ATOM 695 C CA . ALA A 1 93 ? 8.867 23.359 14.297 1 98.62 93 ALA A CA 1
ATOM 696 C C . ALA A 1 93 ? 10.336 22.953 14.219 1 98.62 93 ALA A C 1
ATOM 698 O O . ALA A 1 93 ? 10.719 22.125 13.375 1 98.62 93 ALA A O 1
ATOM 699 N N . GLU A 1 94 ? 11.18 23.5 15.078 1 98.75 94 GLU A N 1
ATOM 700 C CA . GLU A 1 94 ? 12.602 23.188 15.055 1 98.75 94 GLU A CA 1
ATOM 701 C C . GLU A 1 94 ? 12.859 21.719 15.383 1 98.75 94 GLU A C 1
ATOM 703 O O . GLU A 1 94 ? 13.641 21.062 14.703 1 98.75 94 GLU A O 1
ATOM 708 N N . ASN A 1 95 ? 12.188 21.281 16.391 1 98.69 95 ASN A N 1
ATOM 709 C CA . ASN A 1 95 ? 12.336 19.875 16.797 1 98.69 95 ASN A CA 1
ATOM 710 C C . ASN A 1 95 ? 11.82 18.938 15.719 1 98.69 95 ASN A C 1
ATOM 712 O O . ASN A 1 95 ? 12.438 17.906 15.43 1 98.69 95 ASN A O 1
ATOM 716 N N . LEU A 1 96 ? 10.688 19.297 15.211 1 98.75 96 LEU A N 1
ATOM 717 C CA . LEU A 1 96 ? 10.117 18.453 14.164 1 98.75 96 LEU A CA 1
ATOM 718 C C . LEU A 1 96 ? 11.023 18.422 12.938 1 98.75 96 LEU A C 1
ATOM 720 O O . LEU A 1 96 ? 11.258 17.359 12.367 1 98.75 96 LEU A O 1
ATOM 724 N N . HIS A 1 97 ? 11.5 19.547 12.523 1 98.75 97 HIS A N 1
ATOM 725 C CA . HIS A 1 97 ? 12.375 19.609 11.359 1 98.75 97 HIS A CA 1
ATOM 726 C C . HIS A 1 97 ? 13.609 18.719 11.547 1 98.75 97 HIS A C 1
ATOM 728 O O . HIS A 1 97 ? 14 17.984 10.641 1 98.75 97 HIS A O 1
ATOM 734 N N . LYS A 1 98 ? 14.195 18.797 12.711 1 98.56 98 LYS A N 1
ATOM 735 C CA . LYS A 1 98 ? 15.344 17.953 13.023 1 98.56 98 LYS A CA 1
ATOM 736 C C . LYS A 1 98 ? 14.977 16.469 12.906 1 98.56 98 LYS A C 1
ATOM 738 O O . LYS A 1 98 ? 15.727 15.688 12.328 1 98.56 98 LYS A O 1
ATOM 743 N N . SER A 1 99 ? 13.836 16.141 13.469 1 98.38 99 SER A N 1
ATOM 744 C CA . SER A 1 99 ? 13.367 14.758 13.406 1 98.38 99 SER A CA 1
ATOM 745 C C . SER A 1 99 ? 13.133 14.312 11.969 1 98.38 99 SER A C 1
ATOM 747 O O . SER A 1 99 ? 13.445 13.18 11.609 1 98.38 99 SER A O 1
ATOM 749 N N . LEU A 1 100 ? 12.594 15.219 11.18 1 98.44 100 LEU A N 1
ATOM 750 C CA . LEU A 1 100 ? 12.328 14.922 9.773 1 98.44 100 LEU A CA 1
ATOM 751 C C . LEU A 1 100 ? 13.633 14.672 9.023 1 98.44 100 LEU A C 1
ATOM 753 O O . LEU A 1 100 ? 13.719 13.734 8.227 1 98.44 100 LEU A O 1
ATOM 757 N N . VAL A 1 101 ? 14.594 15.453 9.266 1 98.06 101 VAL A N 1
ATOM 758 C CA . VAL A 1 101 ? 15.891 15.312 8.617 1 98.06 101 VAL A CA 1
ATOM 759 C C . VAL A 1 101 ? 16.516 13.977 9 1 98.06 101 VAL A C 1
ATOM 761 O O . VAL A 1 101 ? 16.969 13.227 8.125 1 98.06 101 VAL A O 1
ATOM 764 N N . GLU A 1 102 ? 16.484 13.672 10.273 1 98 102 GLU A N 1
ATOM 765 C CA . GLU A 1 102 ? 17.062 12.422 10.766 1 98 102 GLU A CA 1
ATOM 766 C C . GLU A 1 102 ? 16.344 11.219 10.18 1 98 102 GLU A C 1
ATOM 768 O O . GLU A 1 102 ? 16.984 10.258 9.734 1 98 102 GLU A O 1
ATOM 773 N N . THR A 1 103 ? 15.055 11.273 10.211 1 96.94 103 THR A N 1
ATOM 774 C CA . THR A 1 103 ? 14.25 10.172 9.695 1 96.94 103 THR A CA 1
ATOM 775 C C . THR A 1 103 ? 14.508 9.969 8.203 1 96.94 103 THR A C 1
ATOM 777 O O . T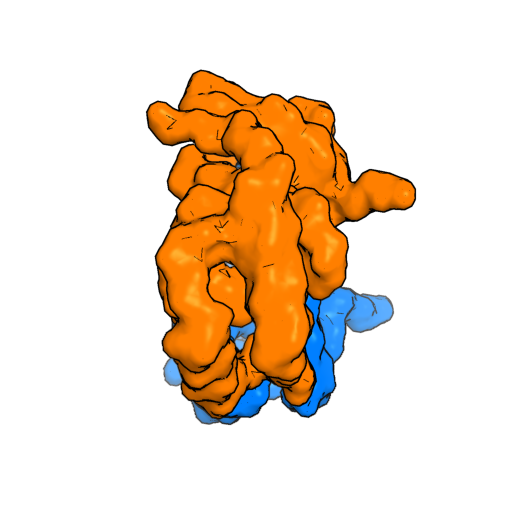HR A 1 103 ? 14.641 8.828 7.742 1 96.94 103 THR A O 1
ATOM 780 N N . ASN A 1 104 ? 14.578 11.047 7.43 1 96.12 104 ASN A N 1
ATOM 781 C CA . ASN A 1 104 ? 14.773 10.938 5.988 1 96.12 104 ASN A CA 1
ATOM 782 C C . ASN A 1 104 ? 16.172 10.438 5.652 1 96.12 104 ASN A C 1
ATOM 784 O O . ASN A 1 104 ? 16.375 9.773 4.633 1 96.12 104 ASN A O 1
ATOM 788 N N . GLU A 1 105 ? 17.141 10.773 6.441 1 93.94 105 GLU A N 1
ATOM 789 C CA . GLU A 1 105 ? 18.484 10.234 6.258 1 93.94 105 GLU A CA 1
ATOM 790 C C . GLU A 1 105 ? 18.5 8.719 6.391 1 93.94 105 GLU A C 1
ATOM 792 O O . GLU A 1 105 ? 19.219 8.031 5.664 1 93.94 105 GLU A O 1
ATOM 797 N N . ALA A 1 106 ? 17.656 8.273 7.266 1 91.12 106 ALA A N 1
ATOM 798 C CA . ALA A 1 106 ? 17.625 6.84 7.562 1 91.12 106 ALA A CA 1
ATOM 799 C C . ALA A 1 106 ? 16.766 6.086 6.555 1 91.12 106 ALA A C 1
ATOM 801 O O . ALA A 1 106 ? 17.078 4.945 6.199 1 91.12 106 ALA A O 1
ATOM 802 N N . LYS A 1 107 ? 15.711 6.734 6.059 1 90.06 107 LYS A N 1
ATOM 803 C CA . LYS A 1 107 ? 14.695 5.953 5.355 1 90.06 107 LYS A CA 1
ATOM 804 C C . LYS A 1 107 ? 14.555 6.418 3.908 1 90.06 107 LYS A C 1
ATOM 806 O O . LYS A 1 107 ? 13.938 5.73 3.09 1 90.06 107 LYS A O 1
ATOM 811 N N . SER A 1 108 ? 15.023 7.59 3.549 1 89.75 108 SER A N 1
ATOM 812 C CA . SER A 1 108 ? 15.008 8.125 2.191 1 89.75 108 SER A CA 1
ATOM 813 C C . SER A 1 108 ? 13.594 8.156 1.628 1 89.75 108 SER A C 1
ATOM 815 O O . SER A 1 108 ? 13.344 7.652 0.533 1 89.75 108 SER A O 1
ATOM 817 N N . LEU A 1 109 ? 12.711 8.82 2.391 1 91.5 109 LEU A N 1
ATOM 818 C CA . LEU A 1 109 ? 11.297 8.859 2.039 1 91.5 109 LEU A CA 1
ATOM 819 C C . LEU A 1 109 ? 11.023 9.961 1.021 1 91.5 109 LEU A C 1
ATOM 821 O O . LEU A 1 109 ? 10.07 9.875 0.245 1 91.5 109 LEU A O 1
ATOM 825 N N . THR A 1 110 ? 11.805 10.992 1.021 1 91.81 110 THR A N 1
ATOM 826 C CA . THR A 1 110 ? 11.688 12.102 0.082 1 91.81 110 THR A CA 1
ATOM 827 C C . THR A 1 110 ? 13.055 12.539 -0.414 1 91.81 110 THR A C 1
ATOM 829 O O . THR A 1 110 ? 14.07 12.305 0.251 1 91.81 110 THR A O 1
ATOM 832 N N . ARG A 1 111 ? 13.086 13.039 -1.543 1 89.19 111 ARG A N 1
ATOM 833 C CA . ARG A 1 111 ? 14.336 13.547 -2.113 1 89.19 111 ARG A CA 1
ATOM 834 C C . ARG A 1 111 ? 14.844 14.75 -1.326 1 89.19 111 ARG A C 1
ATOM 836 O O . ARG A 1 111 ? 16.047 14.883 -1.097 1 89.19 111 ARG A O 1
ATOM 843 N N . VAL A 1 112 ? 13.859 15.578 -0.936 1 91.69 112 VAL A N 1
ATOM 844 C CA . VAL A 1 112 ? 14.211 16.781 -0.193 1 91.69 112 VAL A CA 1
ATOM 845 C C . VAL A 1 112 ? 13.305 16.922 1.022 1 91.69 112 VAL A C 1
ATOM 847 O O . VAL A 1 112 ? 12.086 16.766 0.917 1 91.69 112 VAL A O 1
ATOM 850 N N . VAL A 1 113 ? 13.984 17.219 2.125 1 96.69 113 VAL A N 1
ATOM 851 C CA . VAL A 1 113 ? 13.203 17.562 3.307 1 96.69 113 VAL A CA 1
ATOM 852 C C . VAL A 1 113 ? 12.797 19.031 3.236 1 96.69 113 VAL A C 1
ATOM 854 O O . VAL A 1 113 ? 13.633 19.906 2.971 1 96.69 113 VAL A O 1
ATOM 857 N N . PRO A 1 114 ? 11.516 19.234 3.434 1 96.88 114 PRO A N 1
ATOM 858 C CA . PRO A 1 114 ? 11.109 20.641 3.426 1 96.88 114 PRO A CA 1
ATOM 859 C C . PRO A 1 114 ? 11.922 21.5 4.395 1 96.88 114 PRO A C 1
ATOM 861 O O . PRO A 1 114 ? 12.305 21.016 5.469 1 96.88 114 PRO A O 1
ATOM 864 N N . ALA A 1 115 ? 12.117 22.766 4.074 1 97.94 115 ALA A N 1
ATOM 865 C CA . ALA A 1 115 ? 12.852 23.703 4.93 1 97.94 115 ALA A CA 1
ATOM 866 C C . ALA A 1 115 ? 12.086 23.984 6.215 1 97.94 115 ALA A C 1
ATOM 868 O O . ALA A 1 115 ? 10.875 23.75 6.285 1 97.94 115 ALA A O 1
ATOM 869 N N . LEU A 1 116 ? 12.836 24.484 7.164 1 98.44 116 LEU A N 1
ATOM 870 C CA . LEU A 1 116 ? 12.227 24.828 8.445 1 98.44 116 LEU A CA 1
ATOM 871 C C . LEU A 1 116 ? 11.047 25.781 8.25 1 98.44 116 LEU A C 1
ATOM 873 O O . LEU A 1 116 ? 10.016 25.641 8.906 1 98.44 116 LEU A O 1
ATOM 877 N N . SER A 1 117 ? 11.141 26.703 7.379 1 98.56 117 SER A N 1
ATOM 878 C CA . SER A 1 117 ? 10.078 27.672 7.125 1 98.56 117 SER A CA 1
ATOM 879 C C . SER A 1 117 ? 8.812 26.984 6.625 1 98.56 117 SER A C 1
ATOM 881 O O . SER A 1 117 ? 7.703 27.375 6.977 1 98.56 117 SER A O 1
ATOM 883 N N . LYS A 1 118 ? 8.922 26 5.797 1 98.12 118 LYS A N 1
ATOM 884 C CA . LYS A 1 118 ? 7.781 25.234 5.297 1 98.12 118 LYS A CA 1
ATOM 885 C C . LYS A 1 118 ? 7.137 24.422 6.406 1 98.12 118 LYS A C 1
ATOM 887 O O . LYS A 1 118 ? 5.91 24.297 6.473 1 98.12 118 LYS A O 1
ATOM 892 N N . VAL A 1 119 ? 8.023 23.859 7.246 1 98.5 119 VAL A N 1
ATOM 893 C CA . VAL A 1 119 ? 7.512 23.109 8.391 1 98.5 119 VAL A CA 1
ATOM 894 C C . VAL A 1 119 ? 6.695 24.016 9.289 1 98.5 119 VAL A C 1
ATOM 896 O O . VAL A 1 119 ? 5.625 23.641 9.766 1 98.5 119 VAL A O 1
ATOM 899 N N . GLU A 1 120 ? 7.195 25.219 9.477 1 98.69 120 GLU A N 1
ATOM 900 C CA . GLU A 1 120 ? 6.461 26.219 10.25 1 98.69 120 GLU A CA 1
ATOM 901 C C . GLU A 1 120 ? 5.117 26.531 9.594 1 98.69 120 GLU A C 1
ATOM 903 O O . GLU A 1 120 ? 4.105 26.672 10.281 1 98.69 120 GLU A O 1
ATOM 908 N N . ASP A 1 121 ? 5.148 26.656 8.312 1 98.56 121 ASP A N 1
ATOM 909 C CA . ASP A 1 121 ? 3.928 26.938 7.562 1 98.56 121 ASP A CA 1
ATOM 910 C C . ASP A 1 121 ? 2.92 25.797 7.719 1 98.56 121 ASP A C 1
ATOM 912 O O . ASP A 1 121 ? 1.722 26.047 7.879 1 98.56 121 ASP A O 1
ATOM 916 N N . PHE A 1 122 ? 3.393 24.578 7.672 1 98.5 122 PHE A N 1
ATOM 917 C CA . PHE A 1 122 ? 2.523 23.422 7.824 1 98.5 122 PHE A CA 1
ATOM 918 C C . PHE A 1 122 ? 1.875 23.406 9.203 1 98.5 122 PHE A C 1
ATOM 920 O O . PHE A 1 122 ? 0.675 23.156 9.328 1 98.5 122 PHE A O 1
ATOM 927 N N . ILE A 1 123 ? 2.668 23.672 10.188 1 98.69 123 ILE A N 1
ATOM 928 C CA . ILE A 1 123 ? 2.164 23.688 11.555 1 98.69 123 ILE A CA 1
ATOM 929 C C . ILE A 1 123 ? 1.13 24.797 11.711 1 98.69 123 ILE A C 1
ATOM 931 O O . ILE A 1 123 ? 0.09 24.609 12.344 1 98.69 123 ILE A O 1
ATOM 935 N N . ALA A 1 124 ? 1.374 25.969 11.133 1 98.75 124 ALA A N 1
ATOM 936 C CA . ALA A 1 124 ? 0.426 27.078 11.188 1 98.75 124 ALA A CA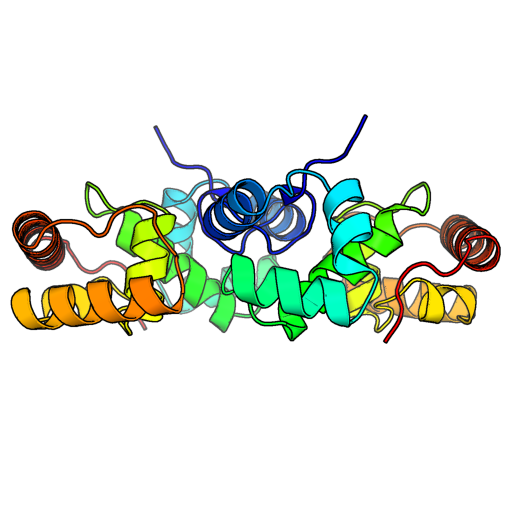 1
ATOM 937 C C . ALA A 1 124 ? -0.898 26.703 10.531 1 98.75 124 ALA A C 1
ATOM 939 O O . ALA A 1 124 ? -1.97 26.984 11.07 1 98.75 124 ALA A O 1
ATOM 940 N N . GLN A 1 125 ? -0.807 26.047 9.367 1 98.75 125 GLN A N 1
ATOM 941 C CA . GLN A 1 125 ? -2.014 25.594 8.688 1 98.75 125 GLN A CA 1
ATOM 942 C C . GLN A 1 125 ? -2.781 24.578 9.539 1 98.75 125 GLN A C 1
ATOM 944 O O . GLN A 1 125 ? -4.008 24.656 9.641 1 98.75 125 GLN A O 1
ATOM 949 N N . ALA A 1 126 ? -2.012 23.688 10.156 1 98.56 126 ALA A N 1
ATOM 950 C CA . ALA A 1 126 ? -2.635 22.672 11 1 98.56 126 ALA A CA 1
ATOM 951 C C . ALA A 1 126 ? -3.414 23.312 12.148 1 98.56 126 ALA A C 1
ATOM 953 O O . ALA A 1 126 ? -4.504 22.859 12.492 1 98.56 126 ALA A O 1
ATOM 954 N N . LYS A 1 127 ? -2.867 24.359 12.727 1 98.12 127 LYS A N 1
ATOM 955 C CA . LYS A 1 127 ? -3.516 25.062 13.828 1 98.12 127 LYS A CA 1
ATOM 956 C C . LYS A 1 127 ? -4.812 25.719 13.367 1 98.12 127 LYS A C 1
ATOM 958 O O . LYS A 1 127 ? -5.754 25.859 14.148 1 98.12 127 LYS A O 1
ATOM 963 N N . ASP A 1 128 ? -4.855 26.078 12.086 1 98.06 128 ASP A N 1
ATOM 964 C CA . ASP A 1 128 ? -5.988 26.828 11.57 1 98.06 128 ASP A CA 1
ATOM 965 C C . ASP A 1 128 ? -7.082 25.891 11.047 1 98.06 128 ASP A C 1
ATOM 967 O O . ASP A 1 128 ? -8.211 26.328 10.805 1 98.06 128 ASP A O 1
ATOM 971 N N . LEU A 1 129 ? -6.719 24.625 10.898 1 97.38 129 LEU A N 1
ATOM 972 C CA . LEU A 1 129 ? -7.684 23.688 10.344 1 97.38 129 LEU A CA 1
ATOM 973 C C . LEU A 1 129 ? -8.664 23.219 11.422 1 97.38 129 LEU A C 1
ATOM 975 O O . LEU A 1 129 ? -8.266 22.969 12.562 1 97.38 129 LEU A O 1
ATOM 979 N N . GLU A 1 130 ? -9.898 23.203 11.031 1 96.12 130 GLU A N 1
ATOM 980 C CA . GLU A 1 130 ? -10.891 22.609 11.93 1 96.12 130 GLU A CA 1
ATOM 981 C C . GLU A 1 130 ? -10.711 21.094 12.023 1 96.12 130 GLU A C 1
ATOM 983 O O . GLU A 1 130 ? -10.461 20.438 11.016 1 96.12 130 GLU A O 1
ATOM 988 N N . PRO A 1 131 ? -10.844 20.609 13.273 1 95.38 131 PRO A N 1
ATOM 989 C CA . PRO A 1 131 ? -10.758 19.156 13.406 1 95.38 131 PRO A CA 1
ATOM 990 C C . PRO A 1 131 ? -11.883 18.438 12.664 1 95.38 131 PRO A C 1
ATOM 992 O O . PRO A 1 131 ? -13.039 18.844 12.742 1 95.38 131 PRO A O 1
ATOM 995 N N . VAL A 1 132 ? -11.453 17.406 11.922 1 95.56 132 VAL A N 1
ATOM 996 C CA . VAL A 1 132 ? -12.469 16.703 11.148 1 95.56 132 VAL A CA 1
ATOM 997 C C . VAL A 1 132 ? -12.484 15.219 11.547 1 95.56 132 VAL A C 1
ATOM 999 O O . VAL A 1 132 ? -13.547 14.586 11.539 1 95.56 132 VAL A O 1
ATOM 1002 N N . VAL A 1 133 ? -11.352 14.641 11.969 1 96.88 133 VAL A N 1
ATOM 1003 C CA . VAL A 1 133 ? -11.273 13.227 12.328 1 96.88 133 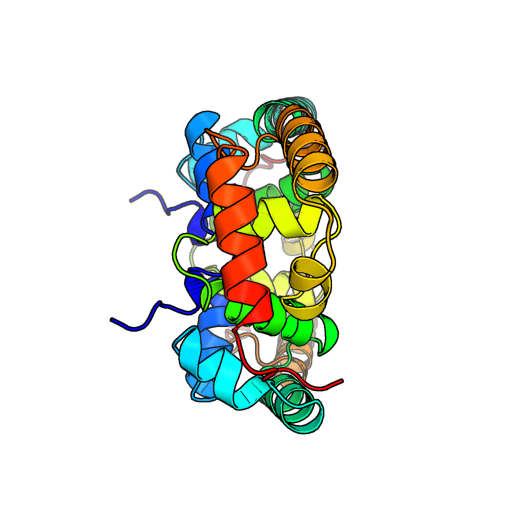VAL A CA 1
ATOM 1004 C C . VAL A 1 133 ? -11.562 13.062 13.82 1 96.88 133 VAL A C 1
ATOM 1006 O O . VAL A 1 133 ? -10.93 13.703 14.656 1 96.88 133 VAL A O 1
ATOM 1009 N N . THR A 1 134 ? -12.531 12.242 14.07 1 92.75 134 THR A N 1
ATOM 1010 C CA . THR A 1 134 ? -12.922 12.078 15.469 1 92.75 134 THR A CA 1
ATOM 1011 C C . THR A 1 134 ? -12.711 10.641 15.922 1 92.75 134 THR A C 1
ATOM 1013 O O . THR A 1 134 ? -12.938 9.695 15.156 1 92.75 134 THR A O 1
ATOM 1016 N N . HIS A 1 135 ? -12.062 10.352 17.125 1 83.12 135 HIS A N 1
ATOM 1017 C CA . HIS A 1 135 ? -11.75 9.023 17.641 1 83.12 135 HIS A CA 1
ATOM 1018 C C . HIS A 1 135 ? -12.789 8.586 18.672 1 83.12 135 HIS A C 1
ATOM 1020 O O . HIS A 1 135 ? -13.383 9.422 19.359 1 83.12 135 HIS A O 1
ATOM 1026 N N . MET B 1 1 ? 3.605 -6.348 -22.484 1 62.47 1 MET B N 1
ATOM 1027 C CA . MET B 1 1 ? 4.219 -5.129 -21.969 1 62.47 1 MET B CA 1
ATOM 1028 C C . MET B 1 1 ? 4.457 -5.238 -20.469 1 62.47 1 MET B C 1
ATOM 1030 O O . MET B 1 1 ? 3.775 -6 -19.781 1 62.47 1 MET B O 1
ATOM 1034 N N . SER B 1 2 ? 5.535 -4.801 -19.969 1 85.38 2 SER B N 1
ATOM 1035 C CA . SER B 1 2 ? 5.934 -4.934 -18.562 1 85.38 2 SER B CA 1
ATOM 1036 C C . SER B 1 2 ? 4.945 -4.238 -17.641 1 85.38 2 SER B C 1
ATOM 1038 O O . SER B 1 2 ? 4.355 -3.219 -18.016 1 85.38 2 SER B O 1
ATOM 1040 N N . LYS B 1 3 ? 4.559 -4.941 -16.688 1 93.12 3 LYS B N 1
ATOM 1041 C CA . LYS B 1 3 ? 3.635 -4.379 -15.711 1 93.12 3 LYS B CA 1
ATOM 1042 C C . LYS B 1 3 ? 4.348 -3.387 -14.797 1 93.12 3 LYS B C 1
ATOM 1044 O O . LYS B 1 3 ? 5.48 -3.627 -14.375 1 93.12 3 LYS B O 1
ATOM 1049 N N . LYS B 1 4 ? 3.656 -2.25 -14.531 1 95.88 4 LYS B N 1
ATOM 1050 C CA . LYS B 1 4 ? 4.195 -1.284 -13.578 1 95.88 4 LYS B CA 1
ATOM 1051 C C . LYS B 1 4 ? 4.254 -1.874 -12.172 1 95.88 4 LYS B C 1
ATOM 1053 O O . LYS B 1 4 ? 3.41 -2.689 -11.797 1 95.88 4 LYS B O 1
ATOM 1058 N N . ILE B 1 5 ? 5.188 -1.468 -11.414 1 97.06 5 ILE B N 1
ATOM 1059 C CA . ILE B 1 5 ? 5.375 -2.047 -10.086 1 97.06 5 ILE B CA 1
ATOM 1060 C C . ILE B 1 5 ? 4.18 -1.702 -9.203 1 97.06 5 ILE B C 1
ATOM 1062 O O . ILE B 1 5 ? 3.877 -2.426 -8.25 1 97.06 5 ILE B O 1
ATOM 1066 N N . THR B 1 6 ? 3.416 -0.626 -9.523 1 96.06 6 THR B N 1
ATOM 1067 C CA . THR B 1 6 ? 2.287 -0.182 -8.711 1 96.06 6 THR B CA 1
ATOM 1068 C C . THR B 1 6 ? 1.084 -1.101 -8.906 1 96.06 6 THR B C 1
ATOM 1070 O O . THR B 1 6 ? 0.066 -0.955 -8.227 1 96.06 6 THR B O 1
ATOM 1073 N N . THR B 1 7 ? 1.215 -2.104 -9.805 1 95.69 7 THR B N 1
ATOM 1074 C CA . THR B 1 7 ? 0.202 -3.146 -9.914 1 95.69 7 THR B CA 1
ATOM 1075 C C . THR B 1 7 ? 0.197 -4.023 -8.664 1 95.69 7 THR B C 1
ATOM 1077 O O . THR B 1 7 ? -0.795 -4.699 -8.375 1 95.69 7 THR B O 1
ATOM 1080 N N . ILE B 1 8 ? 1.283 -3.988 -7.984 1 96.19 8 ILE B N 1
ATOM 1081 C CA . ILE B 1 8 ? 1.405 -4.762 -6.754 1 96.19 8 ILE B CA 1
ATOM 1082 C C . ILE B 1 8 ? 0.762 -3.998 -5.598 1 96.19 8 ILE B C 1
ATOM 1084 O O . ILE B 1 8 ? 1.139 -2.857 -5.312 1 96.19 8 ILE B O 1
ATOM 1088 N N . GLU B 1 9 ? -0.208 -4.648 -5.008 1 95 9 GLU B N 1
ATOM 1089 C CA . GLU B 1 9 ? -0.894 -4.043 -3.869 1 95 9 GLU B CA 1
ATOM 1090 C C . GLU B 1 9 ? 0.094 -3.648 -2.775 1 95 9 GLU B C 1
ATOM 1092 O O . GLU B 1 9 ? 0.944 -4.449 -2.381 1 95 9 GLU B O 1
ATOM 1097 N N . GLY B 1 10 ? -0.027 -2.42 -2.322 1 93.31 10 GLY B N 1
ATOM 1098 C CA . GLY B 1 10 ? 0.837 -1.967 -1.243 1 93.31 10 GLY B CA 1
ATOM 1099 C C . GLY B 1 10 ? 1.929 -1.021 -1.709 1 93.31 10 GLY B C 1
ATOM 1100 O O . GLY B 1 10 ? 2.562 -0.347 -0.895 1 93.31 10 GLY B O 1
ATOM 1101 N N . ILE B 1 11 ? 2.186 -1.083 -2.99 1 95.94 11 ILE B N 1
ATOM 1102 C CA . ILE B 1 11 ? 3.16 -0.141 -3.527 1 95.94 11 ILE B CA 1
ATOM 1103 C C . ILE B 1 11 ? 2.445 1.109 -4.035 1 95.94 11 ILE B C 1
ATOM 1105 O O . ILE B 1 11 ? 1.844 1.094 -5.113 1 95.94 11 ILE B O 1
ATOM 1109 N N . GLY B 1 12 ? 2.541 2.145 -3.248 1 93.75 12 GLY B N 1
ATOM 1110 C CA . GLY B 1 12 ? 2.016 3.443 -3.637 1 93.75 12 GLY B CA 1
ATOM 1111 C C . GLY B 1 12 ? 3.082 4.391 -4.152 1 93.75 12 GLY B C 1
ATOM 1112 O O . GLY B 1 12 ? 4.164 3.955 -4.551 1 93.75 12 GLY B O 1
ATOM 1113 N N . PRO B 1 13 ? 2.799 5.652 -4.145 1 93.12 13 PRO B N 1
ATOM 1114 C CA . PRO B 1 13 ? 3.695 6.621 -4.777 1 93.12 13 PRO B CA 1
ATOM 1115 C C . PRO B 1 13 ? 5.066 6.676 -4.109 1 93.12 13 PRO B C 1
ATOM 1117 O O . PRO B 1 13 ? 6.086 6.824 -4.793 1 93.12 13 PRO B O 1
ATOM 1120 N N . VAL B 1 14 ? 5.129 6.586 -2.852 1 93.38 14 VAL B N 1
ATOM 1121 C CA . VAL B 1 14 ? 6.395 6.715 -2.131 1 93.38 14 VAL B CA 1
ATOM 1122 C C . VAL B 1 14 ? 7.301 5.535 -2.459 1 93.38 14 VAL B C 1
ATOM 1124 O O . VAL B 1 14 ? 8.445 5.719 -2.887 1 93.38 14 VAL B O 1
ATOM 1127 N N . ASN B 1 15 ? 6.719 4.391 -2.332 1 95.56 15 ASN B N 1
ATOM 1128 C CA . ASN B 1 15 ? 7.523 3.207 -2.625 1 95.56 15 ASN B CA 1
ATOM 1129 C C . ASN B 1 15 ? 7.844 3.102 -4.113 1 95.56 15 ASN B C 1
ATOM 1131 O O . ASN B 1 15 ? 8.914 2.621 -4.492 1 95.56 15 ASN B O 1
ATOM 1135 N N . GLU B 1 16 ? 6.922 3.471 -4.926 1 96.44 16 GLU B N 1
ATOM 1136 C CA . GLU B 1 16 ? 7.195 3.506 -6.359 1 96.44 16 GLU B CA 1
ATOM 1137 C C . GLU B 1 16 ? 8.438 4.34 -6.664 1 96.44 16 GLU B C 1
ATOM 1139 O O . GLU B 1 16 ? 9.297 3.912 -7.434 1 96.44 16 GLU B O 1
ATOM 1144 N N . GLU B 1 17 ? 8.516 5.512 -6.035 1 94.75 17 GLU B N 1
ATOM 1145 C CA . GLU B 1 17 ? 9.648 6.398 -6.262 1 94.75 17 GLU B CA 1
ATOM 1146 C C . GLU B 1 17 ? 10.945 5.785 -5.73 1 94.75 17 GLU B C 1
ATOM 1148 O O . GLU B 1 17 ? 11.992 5.883 -6.375 1 94.75 17 GLU B O 1
ATOM 1153 N N . LYS B 1 18 ? 10.875 5.18 -4.613 1 94.88 18 LYS B N 1
ATOM 1154 C CA . LYS B 1 18 ? 12.047 4.527 -4.043 1 94.88 18 LYS B CA 1
ATOM 1155 C C . LYS B 1 18 ? 12.57 3.432 -4.965 1 94.88 18 LYS B C 1
ATOM 1157 O O . LYS B 1 18 ? 13.773 3.34 -5.207 1 94.88 18 LYS B O 1
ATOM 1162 N N . PHE B 1 19 ? 11.664 2.615 -5.457 1 97.56 19 PHE B N 1
ATOM 1163 C CA . PHE B 1 19 ? 12.07 1.545 -6.363 1 97.56 19 PHE B CA 1
ATOM 1164 C C . PHE B 1 19 ? 12.648 2.115 -7.652 1 97.56 19 PHE B C 1
ATOM 1166 O O . PHE B 1 19 ? 13.625 1.589 -8.188 1 97.56 19 PHE B O 1
ATOM 1173 N N . ALA B 1 20 ? 12.055 3.199 -8.148 1 96.31 20 ALA B N 1
ATOM 1174 C CA . ALA B 1 20 ? 12.555 3.838 -9.367 1 96.31 20 ALA B CA 1
ATOM 1175 C C . ALA B 1 20 ? 13.984 4.332 -9.18 1 96.31 20 ALA B C 1
ATOM 1177 O O . ALA B 1 20 ? 14.82 4.168 -10.062 1 96.31 20 ALA B O 1
ATOM 1178 N N . GLN B 1 21 ? 14.25 4.91 -8.031 1 94.44 21 GLN B N 1
ATOM 1179 C CA . GLN B 1 21 ? 15.586 5.414 -7.727 1 94.44 21 GLN B CA 1
ATOM 1180 C C . GLN B 1 21 ? 16.594 4.27 -7.637 1 94.44 21 GLN B C 1
ATOM 1182 O O . GLN B 1 21 ? 17.781 4.461 -7.914 1 94.44 21 GLN B O 1
ATOM 1187 N N . ALA B 1 22 ? 16.094 3.133 -7.336 1 96.38 22 ALA B N 1
ATOM 1188 C CA . ALA B 1 22 ? 16.938 1.943 -7.25 1 96.38 22 ALA B CA 1
ATOM 1189 C C . ALA B 1 22 ? 17 1.223 -8.594 1 96.38 22 ALA B C 1
ATOM 1191 O O . ALA B 1 22 ? 17.547 0.123 -8.688 1 96.38 22 ALA B O 1
ATOM 1192 N N . GLY B 1 23 ? 16.344 1.73 -9.57 1 97 23 GLY B N 1
ATOM 1193 C CA . GLY B 1 23 ? 16.391 1.162 -10.906 1 97 23 GLY B CA 1
ATOM 1194 C C . GLY B 1 23 ? 15.328 0.108 -11.148 1 97 23 GLY B C 1
ATOM 1195 O O . GLY B 1 23 ? 15.453 -0.713 -12.062 1 97 23 GLY B O 1
ATOM 1196 N N . VAL B 1 24 ? 14.383 0.074 -10.328 1 98.12 24 VAL B N 1
ATOM 1197 C CA . VAL B 1 24 ? 13.305 -0.906 -10.438 1 98.12 24 VAL B CA 1
ATOM 1198 C C . VAL B 1 24 ? 11.984 -0.196 -10.719 1 98.12 24 VAL B C 1
ATOM 1200 O O . VAL B 1 24 ? 11.43 0.478 -9.844 1 98.12 24 VAL B O 1
ATOM 1203 N N . LYS B 1 25 ? 11.438 -0.43 -11.914 1 97.19 25 LYS B N 1
ATOM 1204 C CA . LYS B 1 25 ? 10.227 0.303 -12.281 1 97.19 25 LYS B CA 1
ATOM 1205 C C . LYS B 1 25 ? 9.094 -0.652 -12.648 1 97.19 25 LYS B C 1
ATOM 1207 O O . LYS B 1 25 ? 7.93 -0.25 -12.695 1 97.19 25 LYS B O 1
ATOM 1212 N N . THR B 1 26 ? 9.484 -1.966 -12.891 1 98.06 26 THR B N 1
ATOM 1213 C CA . THR B 1 26 ? 8.484 -2.916 -13.352 1 98.06 26 THR B CA 1
ATOM 1214 C C . THR B 1 26 ? 8.406 -4.125 -12.43 1 98.06 26 THR B C 1
ATOM 1216 O O . THR B 1 26 ? 9.32 -4.359 -11.633 1 98.06 26 THR B O 1
ATOM 1219 N N . VAL B 1 27 ? 7.297 -4.867 -12.617 1 97.81 27 VAL B N 1
ATOM 1220 C CA . VAL B 1 27 ? 7.117 -6.109 -11.875 1 97.81 27 VAL B CA 1
ATOM 1221 C C . VAL B 1 27 ? 8.242 -7.086 -12.219 1 97.81 27 VAL B C 1
ATOM 1223 O O . VAL B 1 27 ? 8.812 -7.715 -11.328 1 97.81 27 VAL B O 1
ATOM 1226 N N . GLU B 1 28 ? 8.586 -7.125 -13.469 1 97.62 28 GLU B N 1
ATOM 1227 C CA . GLU B 1 28 ? 9.633 -8.031 -13.938 1 97.62 28 GLU B CA 1
ATOM 1228 C C . GLU B 1 28 ? 10.992 -7.645 -13.367 1 97.62 28 GLU B C 1
ATOM 1230 O O . GLU B 1 28 ? 11.766 -8.508 -12.945 1 97.62 28 GLU B O 1
ATOM 1235 N N . SER B 1 29 ? 11.273 -6.359 -13.367 1 98.12 29 SER B N 1
ATOM 1236 C CA . SER B 1 29 ? 12.555 -5.902 -12.836 1 98.12 29 SER B CA 1
ATOM 1237 C C . SER B 1 29 ? 12.641 -6.129 -11.328 1 98.12 29 SER B C 1
ATOM 1239 O O . SER B 1 29 ? 13.719 -6.422 -10.805 1 98.12 29 SER B O 1
ATOM 1241 N N . LEU B 1 30 ? 11.539 -5.992 -10.617 1 98.5 30 LEU B N 1
ATOM 1242 C CA . LEU B 1 30 ? 11.508 -6.297 -9.188 1 98.5 30 LEU B CA 1
ATOM 1243 C C . LEU B 1 30 ? 11.852 -7.762 -8.938 1 98.5 30 LEU B C 1
ATOM 1245 O O . LEU B 1 30 ? 12.664 -8.07 -8.062 1 98.5 30 LEU B O 1
ATOM 1249 N N . LEU B 1 31 ? 11.195 -8.586 -9.742 1 98 31 LEU B N 1
ATOM 1250 C CA . LEU B 1 31 ? 11.453 -10.016 -9.602 1 98 31 LEU B CA 1
ATOM 1251 C C . LEU B 1 31 ? 12.906 -10.344 -9.922 1 98 31 LEU B C 1
ATOM 1253 O O . LEU B 1 31 ? 13.555 -11.086 -9.18 1 98 31 LEU B O 1
ATOM 1257 N N . GLU B 1 32 ? 13.438 -9.742 -10.922 1 97.69 32 GLU B N 1
ATOM 1258 C CA . GLU B 1 32 ? 14.805 -10 -11.344 1 97.69 32 GLU B CA 1
ATOM 1259 C C . GLU B 1 32 ? 15.805 -9.57 -10.273 1 97.69 32 GLU B C 1
ATOM 1261 O O . GLU B 1 32 ? 16.672 -10.344 -9.883 1 97.69 32 GLU B O 1
ATOM 1266 N N . LYS B 1 33 ? 15.641 -8.445 -9.719 1 98 33 LYS B N 1
ATOM 1267 C CA . LYS B 1 33 ? 16.609 -7.895 -8.773 1 98 33 LYS B CA 1
ATOM 1268 C C . LYS B 1 33 ? 16.375 -8.445 -7.367 1 98 33 LYS B C 1
ATOM 1270 O O . LYS B 1 33 ? 17.312 -8.516 -6.566 1 98 33 LYS B O 1
ATOM 1275 N N . GLY B 1 34 ? 15.164 -8.883 -7.105 1 98.38 34 GLY B N 1
ATOM 1276 C CA . GLY B 1 34 ? 14.812 -9.266 -5.746 1 98.38 34 GLY B CA 1
ATOM 1277 C C . GLY B 1 34 ? 14.703 -10.773 -5.559 1 98.38 34 GLY B C 1
ATOM 1278 O O . GLY B 1 34 ? 14.344 -11.242 -4.48 1 98.38 34 GLY B O 1
ATOM 1279 N N . ALA B 1 35 ? 15.008 -11.531 -6.559 1 97.94 35 ALA B N 1
ATOM 1280 C CA . ALA B 1 35 ? 14.789 -12.977 -6.52 1 97.94 35 ALA B CA 1
ATOM 1281 C C . ALA B 1 35 ? 15.641 -13.633 -5.438 1 97.94 35 ALA B C 1
ATOM 1283 O O . ALA B 1 35 ? 15.195 -14.562 -4.77 1 97.94 35 ALA B O 1
ATOM 1284 N N . SER B 1 36 ? 16.828 -13.156 -5.23 1 97.88 36 SER B N 1
ATOM 1285 C CA . SER B 1 36 ? 17.719 -13.742 -4.246 1 97.88 36 SER B CA 1
ATOM 1286 C C . SER B 1 36 ? 17.672 -12.992 -2.922 1 97.88 36 SER B C 1
ATOM 1288 O O . SER B 1 36 ? 17.266 -11.828 -2.881 1 97.88 36 SER B O 1
ATOM 1290 N N . LYS B 1 37 ? 18.078 -13.719 -1.899 1 97.5 37 LYS B N 1
ATOM 1291 C CA . LYS B 1 37 ? 18.156 -13.062 -0.598 1 97.5 37 LYS B CA 1
ATOM 1292 C C . LYS B 1 37 ? 19.094 -11.859 -0.653 1 97.5 37 LYS B C 1
ATOM 1294 O O . LYS B 1 37 ? 18.781 -10.805 -0.09 1 97.5 37 LYS B O 1
ATOM 1299 N N . LYS B 1 38 ? 20.203 -12.055 -1.29 1 97.88 38 LYS B N 1
ATOM 1300 C CA . LYS B 1 38 ? 21.156 -10.961 -1.446 1 97.88 38 LYS B CA 1
ATOM 1301 C C . LYS B 1 38 ? 20.531 -9.789 -2.186 1 97.88 38 LYS B C 1
ATOM 1303 O O . LYS B 1 38 ? 20.719 -8.633 -1.794 1 97.88 38 LYS B O 1
ATOM 1308 N N . GLY B 1 39 ? 19.828 -10.031 -3.271 1 98.25 39 GLY B N 1
ATOM 1309 C CA . GLY B 1 39 ? 19.156 -8.992 -4.031 1 98.25 39 GLY B CA 1
ATOM 1310 C C . GLY B 1 39 ? 18.125 -8.227 -3.221 1 98.25 39 GLY B C 1
ATOM 1311 O O . GLY B 1 39 ? 18.016 -7 -3.344 1 98.25 39 GLY B O 1
ATOM 1312 N N . ARG B 1 40 ? 17.422 -8.93 -2.363 1 98.44 40 ARG B N 1
ATOM 1313 C CA . ARG B 1 40 ? 16.422 -8.289 -1.521 1 98.44 40 ARG B CA 1
ATOM 1314 C C . ARG B 1 40 ? 17.078 -7.387 -0.48 1 98.44 40 ARG B C 1
ATOM 1316 O O . ARG B 1 40 ? 16.562 -6.305 -0.179 1 98.44 40 ARG B O 1
ATOM 1323 N N . LYS B 1 41 ? 18.156 -7.887 0.046 1 97.88 41 LYS B N 1
ATOM 1324 C CA . LYS B 1 41 ? 18.891 -7.066 1 1 97.88 41 LYS B CA 1
ATOM 1325 C C . LYS B 1 41 ? 19.422 -5.789 0.342 1 97.88 41 LYS B C 1
ATOM 1327 O O . LYS B 1 41 ? 19.359 -4.711 0.934 1 97.88 41 LYS B O 1
ATOM 1332 N N . GLU B 1 42 ? 19.938 -5.922 -0.839 1 98 42 GLU B N 1
ATOM 1333 C CA . GLU B 1 42 ? 20.422 -4.762 -1.581 1 98 42 GLU B CA 1
ATOM 1334 C C . GLU B 1 42 ? 19.281 -3.781 -1.869 1 98 42 GLU B C 1
ATOM 1336 O O . GLU B 1 42 ? 19.453 -2.566 -1.751 1 98 42 GLU B O 1
ATOM 1341 N N . LEU B 1 43 ? 18.172 -4.324 -2.256 1 97.94 43 LEU B N 1
ATOM 1342 C CA . LEU B 1 43 ? 17.016 -3.475 -2.5 1 97.94 43 LEU B CA 1
ATOM 1343 C C . LEU B 1 43 ? 16.562 -2.781 -1.218 1 97.94 43 LEU B C 1
ATOM 1345 O O . LEU B 1 43 ? 16.203 -1.602 -1.237 1 97.94 43 LEU B O 1
ATOM 1349 N N . ALA B 1 44 ? 16.547 -3.562 -0.148 1 97.12 44 ALA B N 1
ATOM 1350 C CA . ALA B 1 44 ? 16.172 -2.982 1.14 1 97.12 44 ALA B CA 1
ATOM 1351 C C . ALA B 1 44 ? 17.094 -1.815 1.502 1 97.12 44 ALA B C 1
ATOM 1353 O O . ALA B 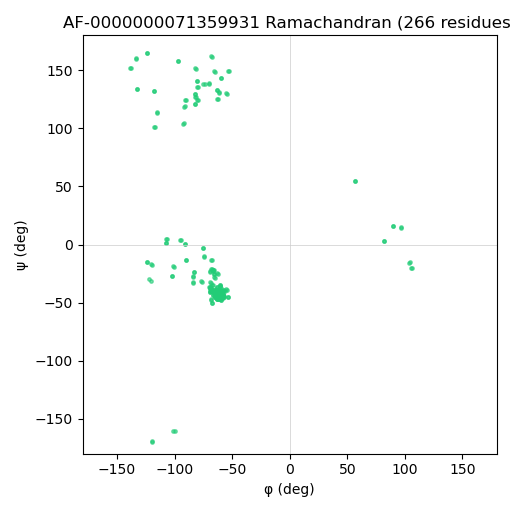1 44 ? 16.625 -0.753 1.912 1 97.12 44 ALA B O 1
ATOM 1354 N N . ASP B 1 45 ? 18.391 -2.002 1.277 1 95.81 45 ASP B N 1
ATOM 1355 C CA . ASP B 1 45 ? 19.359 -0.963 1.575 1 95.81 45 ASP B CA 1
ATOM 1356 C C . ASP B 1 45 ? 19.172 0.255 0.678 1 95.81 45 ASP B C 1
ATOM 1358 O O . ASP B 1 45 ? 19.203 1.394 1.148 1 95.81 45 ASP B O 1
ATOM 1362 N N . ALA B 1 46 ? 18.875 0.003 -0.543 1 95.5 46 ALA B N 1
ATOM 1363 C CA . ALA B 1 46 ? 18.766 1.079 -1.525 1 95.5 46 ALA B CA 1
ATOM 1364 C C . ALA B 1 46 ? 17.469 1.853 -1.355 1 95.5 46 ALA B C 1
ATOM 1366 O O . ALA B 1 46 ? 17.406 3.057 -1.615 1 95.5 46 ALA B O 1
ATOM 1367 N N . THR B 1 47 ? 16.453 1.197 -0.932 1 95.25 47 THR B N 1
ATOM 1368 C CA . THR B 1 47 ? 15.117 1.806 -0.926 1 95.25 47 THR B CA 1
ATOM 1369 C C . THR B 1 47 ? 14.742 2.258 0.481 1 95.25 47 THR B C 1
ATOM 1371 O O . THR B 1 47 ? 13.836 3.078 0.651 1 95.25 47 THR B O 1
ATOM 1374 N N . GLY B 1 48 ? 15.305 1.591 1.519 1 93.12 48 GLY B N 1
ATOM 1375 C CA . GLY B 1 48 ? 14.891 1.819 2.893 1 93.12 48 GLY B CA 1
ATOM 1376 C C . GLY B 1 48 ? 13.641 1.048 3.27 1 93.12 48 GLY B C 1
ATOM 1377 O O . GLY B 1 48 ? 13.109 1.214 4.371 1 93.12 48 GLY B O 1
ATOM 1378 N N . ILE B 1 49 ? 13.125 0.25 2.389 1 94.88 49 ILE B N 1
ATOM 1379 C CA . ILE B 1 49 ? 11.977 -0.607 2.66 1 94.88 49 ILE B CA 1
ATOM 1380 C C . ILE B 1 49 ? 12.438 -1.862 3.398 1 94.88 49 ILE B C 1
ATOM 1382 O O . ILE B 1 49 ? 13.484 -2.434 3.078 1 94.88 49 ILE B O 1
ATOM 1386 N N . ALA B 1 50 ? 11.609 -2.252 4.355 1 94.62 50 ALA B N 1
ATOM 1387 C CA . ALA B 1 50 ? 11.961 -3.434 5.137 1 94.62 50 ALA B CA 1
ATOM 1388 C C . ALA B 1 50 ? 12.102 -4.66 4.242 1 94.62 50 ALA B C 1
ATOM 1390 O O . ALA B 1 50 ? 11.305 -4.863 3.324 1 94.62 50 ALA B O 1
ATOM 1391 N N . GLU B 1 51 ? 13.023 -5.469 4.574 1 96 51 GLU B N 1
ATOM 1392 C CA . GLU B 1 51 ? 13.312 -6.656 3.771 1 96 51 GLU B CA 1
ATOM 1393 C C . GLU B 1 51 ? 12.086 -7.566 3.676 1 96 51 GLU B C 1
ATOM 1395 O O . GLU B 1 51 ? 11.82 -8.148 2.621 1 96 51 GLU B O 1
ATOM 1400 N N . GLY B 1 52 ? 11.422 -7.742 4.762 1 95.94 52 GLY B N 1
ATOM 1401 C CA . GLY B 1 52 ? 10.227 -8.562 4.754 1 95.94 52 GLY B CA 1
ATOM 1402 C C . GLY B 1 52 ? 9.172 -8.078 3.779 1 95.94 52 GLY B C 1
ATOM 1403 O O . GLY B 1 52 ? 8.523 -8.875 3.105 1 95.94 52 GLY B O 1
ATOM 1404 N N . LYS B 1 53 ? 9.016 -6.773 3.721 1 96.25 53 LYS B N 1
ATOM 1405 C CA . LYS B 1 53 ? 8.07 -6.188 2.775 1 96.25 53 LYS B CA 1
ATOM 1406 C C . LYS B 1 53 ? 8.531 -6.395 1.335 1 96.25 53 LYS B C 1
ATOM 1408 O O . LYS B 1 53 ? 7.719 -6.648 0.447 1 96.25 53 LYS B O 1
ATOM 1413 N N . ILE B 1 54 ? 9.844 -6.27 1.148 1 97.88 54 ILE B N 1
ATOM 1414 C CA . ILE B 1 54 ? 10.391 -6.516 -0.181 1 97.88 54 ILE B CA 1
ATOM 1415 C C . ILE B 1 54 ? 10.125 -7.965 -0.589 1 97.88 54 ILE B C 1
ATOM 1417 O O . ILE B 1 54 ? 9.734 -8.234 -1.728 1 97.88 54 ILE B O 1
ATOM 1421 N N . LEU B 1 55 ? 10.289 -8.836 0.346 1 97.5 55 LEU B N 1
ATOM 1422 C CA . LEU B 1 55 ? 10 -10.234 0.063 1 97.5 55 LEU B CA 1
ATOM 1423 C C . LEU B 1 55 ? 8.539 -10.422 -0.332 1 97.5 55 LEU B C 1
ATOM 1425 O O . LEU B 1 55 ? 8.234 -11.156 -1.271 1 97.5 55 LEU B O 1
ATOM 1429 N N . ASP B 1 56 ? 7.664 -9.766 0.328 1 96.44 56 ASP B N 1
ATOM 1430 C CA . ASP B 1 56 ? 6.246 -9.836 0.002 1 96.44 56 ASP B CA 1
ATOM 1431 C C . ASP B 1 56 ? 5.984 -9.375 -1.431 1 96.44 56 ASP B C 1
ATOM 1433 O O . ASP B 1 56 ? 5.23 -10.016 -2.166 1 96.44 56 ASP B O 1
ATOM 1437 N N . PHE B 1 57 ? 6.609 -8.281 -1.783 1 97.69 57 PHE B N 1
ATOM 1438 C CA . PHE B 1 57 ? 6.418 -7.723 -3.117 1 97.69 57 PHE B CA 1
ATOM 1439 C C . PHE B 1 57 ? 7.008 -8.648 -4.176 1 97.69 57 PHE B C 1
ATOM 1441 O O . PHE B 1 57 ? 6.414 -8.836 -5.242 1 97.69 57 PHE B O 1
ATOM 1448 N N . VAL B 1 58 ? 8.141 -9.211 -3.871 1 98.12 58 VAL B N 1
ATOM 1449 C CA . VAL B 1 58 ? 8.805 -10.117 -4.797 1 98.12 58 VAL B CA 1
ATOM 1450 C C . VAL B 1 58 ? 7.945 -11.367 -5 1 98.12 58 VAL B C 1
ATOM 1452 O O . VAL B 1 58 ? 7.809 -11.859 -6.121 1 98.12 58 VAL B O 1
ATOM 1455 N N . ASN B 1 59 ? 7.395 -11.875 -3.936 1 97.12 59 ASN B N 1
ATOM 1456 C CA . ASN B 1 59 ? 6.523 -13.039 -4.043 1 97.12 59 ASN B CA 1
ATOM 1457 C C . ASN B 1 59 ? 5.297 -12.742 -4.902 1 97.12 59 ASN B C 1
ATOM 1459 O O . ASN B 1 59 ? 4.883 -13.578 -5.707 1 97.12 59 ASN B O 1
ATOM 1463 N N . MET B 1 60 ? 4.785 -11.594 -4.742 1 97 60 MET B N 1
ATOM 1464 C CA . MET B 1 60 ? 3.658 -11.18 -5.578 1 97 60 MET B CA 1
ATOM 1465 C C . MET B 1 60 ? 4.074 -11.078 -7.039 1 97 60 MET B C 1
ATOM 1467 O O . MET B 1 60 ? 3.361 -11.539 -7.93 1 97 60 MET B O 1
ATOM 1471 N N . ALA B 1 61 ? 5.199 -10.461 -7.211 1 97.62 61 ALA B N 1
ATOM 1472 C CA . ALA B 1 61 ? 5.738 -10.359 -8.562 1 97.62 61 ALA B CA 1
ATOM 1473 C C . ALA B 1 61 ? 5.902 -11.734 -9.195 1 97.62 61 ALA B C 1
ATOM 1475 O O . ALA B 1 61 ? 5.621 -11.922 -10.383 1 97.62 61 ALA B O 1
ATOM 1476 N N . ASP B 1 62 ? 6.332 -12.672 -8.43 1 97.81 62 ASP B N 1
ATOM 1477 C CA . ASP B 1 62 ? 6.52 -14.031 -8.922 1 97.81 62 ASP B CA 1
ATOM 1478 C C . ASP B 1 62 ? 5.188 -14.656 -9.328 1 97.81 62 ASP B C 1
ATOM 1480 O O . ASP B 1 62 ? 5.098 -15.328 -10.359 1 97.81 62 ASP B O 1
ATOM 1484 N N . LEU B 1 63 ? 4.164 -14.422 -8.562 1 97.75 63 LEU B N 1
ATOM 1485 C CA . LEU B 1 63 ? 2.84 -14.945 -8.875 1 97.75 63 LEU B CA 1
ATOM 1486 C C . LEU B 1 63 ? 2.328 -14.383 -10.195 1 97.75 63 LEU B C 1
ATOM 1488 O O . LEU B 1 63 ? 1.576 -15.055 -10.906 1 97.75 63 LEU B O 1
ATOM 1492 N N . PHE B 1 64 ? 2.816 -13.219 -10.57 1 97.31 64 PHE B N 1
ATOM 1493 C CA . PHE B 1 64 ? 2.373 -12.555 -11.797 1 97.31 64 PHE B CA 1
ATOM 1494 C C . PHE B 1 64 ? 2.959 -13.242 -13.023 1 97.31 64 PHE B C 1
ATOM 1496 O O . PHE B 1 64 ? 2.531 -12.977 -14.148 1 97.31 64 PHE B O 1
ATOM 1503 N N . ARG B 1 65 ? 3.869 -14.125 -12.867 1 97.31 65 ARG B N 1
ATOM 1504 C CA . ARG B 1 65 ? 4.375 -14.898 -13.992 1 97.31 65 ARG B CA 1
ATOM 1505 C C . ARG B 1 65 ? 3.316 -15.875 -14.508 1 97.31 65 ARG B C 1
ATOM 1507 O O . ARG B 1 65 ? 3.428 -16.391 -15.617 1 97.31 65 ARG B O 1
ATOM 1514 N N . ILE B 1 66 ? 2.391 -16.203 -13.656 1 97.75 66 ILE B N 1
ATOM 1515 C CA . ILE B 1 66 ? 1.314 -17.109 -14.039 1 97.75 66 ILE B CA 1
ATOM 1516 C C . ILE B 1 66 ? 0.25 -16.344 -14.82 1 97.75 66 ILE B C 1
ATOM 1518 O O . ILE B 1 66 ? -0.301 -15.359 -14.328 1 97.75 66 ILE B O 1
ATOM 1522 N N . ASN B 1 67 ? 0.012 -16.859 -15.992 1 96.62 67 ASN B N 1
ATOM 1523 C CA . ASN B 1 67 ? -1 -16.234 -16.844 1 96.62 67 ASN B CA 1
ATOM 1524 C C . ASN B 1 67 ? -2.381 -16.281 -16.188 1 96.62 67 ASN B C 1
ATOM 1526 O O . ASN B 1 67 ? -2.842 -17.359 -15.781 1 96.62 67 ASN B O 1
ATOM 1530 N N . GLY B 1 68 ? -2.986 -15.086 -16.078 1 95 68 GLY B N 1
ATOM 1531 C CA . GLY B 1 68 ? -4.316 -15.016 -15.492 1 95 68 GLY B CA 1
ATOM 1532 C C . GLY B 1 68 ? -4.324 -14.492 -14.07 1 95 68 GLY B C 1
ATOM 1533 O O . GLY B 1 68 ? -5.379 -14.141 -13.539 1 95 68 GLY B O 1
ATOM 1534 N N . ILE B 1 69 ? -3.176 -14.477 -13.43 1 95.5 69 ILE B N 1
ATOM 1535 C CA . ILE B 1 69 ? -3.09 -13.906 -12.086 1 95.5 69 ILE B CA 1
ATOM 1536 C C . ILE B 1 69 ? -2.736 -12.43 -12.172 1 95.5 69 ILE B C 1
ATOM 1538 O O . ILE B 1 69 ? -1.692 -12.062 -12.719 1 95.5 69 ILE B O 1
ATOM 1542 N N . ALA B 1 70 ? -3.645 -11.641 -11.664 1 91.94 70 ALA B N 1
ATOM 1543 C CA . ALA B 1 70 ? -3.432 -10.203 -11.516 1 91.94 70 ALA B CA 1
ATOM 1544 C C . ALA B 1 70 ? -3.527 -9.781 -10.055 1 91.94 70 ALA B C 1
ATOM 1546 O O . ALA B 1 70 ? -3.516 -10.625 -9.156 1 91.94 70 ALA B O 1
ATOM 1547 N N . SER B 1 71 ? -3.564 -8.508 -9.797 1 93.56 71 SER B N 1
ATOM 1548 C CA . SER B 1 71 ? -3.422 -7.961 -8.453 1 93.56 71 SER B CA 1
ATOM 1549 C C . SER B 1 71 ? -4.469 -8.539 -7.508 1 93.56 71 SER B C 1
ATOM 1551 O O . SER B 1 71 ? -4.137 -9.023 -6.422 1 93.56 71 SER B O 1
ATOM 1553 N N . GLN B 1 72 ? -5.727 -8.617 -7.926 1 92.69 72 GLN B N 1
ATOM 1554 C CA . GLN B 1 72 ? -6.816 -9.047 -7.059 1 92.69 72 GLN B CA 1
ATOM 1555 C C . GLN B 1 72 ? -6.691 -10.531 -6.707 1 92.69 72 GLN B C 1
ATOM 1557 O O . GLN B 1 72 ? -6.801 -10.906 -5.539 1 92.69 72 GLN B O 1
ATOM 1562 N N . PHE B 1 73 ? -6.434 -11.359 -7.719 1 94.38 73 PHE B N 1
ATOM 1563 C CA . PHE B 1 73 ? -6.328 -12.789 -7.438 1 94.38 73 PHE B CA 1
ATOM 1564 C C . PHE B 1 73 ? -5.062 -13.094 -6.648 1 94.38 73 PHE B C 1
ATOM 1566 O O . PHE B 1 73 ? -5.059 -13.961 -5.773 1 94.38 73 PHE B O 1
ATOM 1573 N N . ALA B 1 74 ? -3.986 -12.367 -6.977 1 96.06 74 ALA B N 1
ATOM 1574 C CA . ALA B 1 74 ? -2.766 -12.547 -6.195 1 96.06 74 ALA B CA 1
ATOM 1575 C C . ALA B 1 74 ? -3.006 -12.242 -4.723 1 96.06 74 ALA B C 1
ATOM 1577 O O . ALA B 1 74 ? -2.557 -12.984 -3.844 1 96.06 74 ALA B O 1
ATOM 1578 N N . GLU B 1 75 ? -3.73 -11.242 -4.43 1 95.38 75 GLU B N 1
ATOM 1579 C CA . GLU B 1 75 ? -4.055 -10.883 -3.051 1 95.38 75 GLU B CA 1
ATOM 1580 C C . GLU B 1 75 ? -4.977 -11.922 -2.416 1 95.38 75 GLU B C 1
ATOM 1582 O O . GLU B 1 75 ? -4.863 -12.219 -1.226 1 95.38 75 GLU B O 1
ATOM 1587 N N . LEU B 1 76 ? -5.926 -12.469 -3.197 1 96.69 76 LEU B N 1
ATOM 1588 C CA . LEU B 1 76 ? -6.812 -13.523 -2.703 1 96.69 76 LEU B CA 1
ATOM 1589 C C . LEU B 1 76 ? -6.016 -14.773 -2.336 1 96.69 76 LEU B C 1
ATOM 1591 O O . LEU B 1 76 ? -6.258 -15.375 -1.289 1 96.69 76 LEU B O 1
ATOM 1595 N N . LEU B 1 77 ? -5.039 -15.125 -3.184 1 98 77 LEU B N 1
ATOM 1596 C CA . LEU B 1 77 ? -4.164 -16.25 -2.877 1 98 77 LEU B CA 1
ATOM 1597 C C . LEU B 1 77 ? -3.42 -16.016 -1.565 1 98 77 LEU B C 1
ATOM 1599 O O . LEU B 1 77 ? -3.463 -16.859 -0.664 1 98 77 LEU B O 1
ATOM 1603 N N . LYS B 1 78 ? -2.863 -14.852 -1.426 1 96.25 78 LYS B N 1
ATOM 1604 C CA . LYS B 1 78 ? -2.133 -14.508 -0.211 1 96.25 78 LYS B CA 1
ATOM 1605 C C . LYS B 1 78 ? -3.037 -14.586 1.017 1 96.25 78 LYS B C 1
ATOM 1607 O O . LYS B 1 78 ? -2.67 -15.188 2.027 1 96.25 78 LYS B O 1
ATOM 1612 N N . ALA B 1 79 ? -4.199 -14.062 0.938 1 95.38 79 ALA B N 1
ATOM 1613 C CA . ALA B 1 79 ? -5.145 -14.047 2.051 1 95.38 79 ALA B CA 1
ATOM 1614 C C . ALA B 1 79 ? -5.609 -15.461 2.391 1 95.38 79 ALA B C 1
ATOM 1616 O O . ALA B 1 79 ? -6.094 -15.711 3.496 1 95.38 79 ALA B O 1
ATOM 1617 N N . SER B 1 80 ? -5.484 -16.328 1.407 1 97.31 80 SER B N 1
ATOM 1618 C CA . SER B 1 80 ? -5.887 -17.719 1.607 1 97.31 80 SER B CA 1
ATOM 1619 C C . SER B 1 80 ? -4.699 -18.578 2.029 1 97.31 80 SER B C 1
ATOM 1621 O O . SER B 1 80 ? -4.797 -19.797 2.059 1 97.31 80 SER B O 1
ATOM 1623 N N . GLY B 1 81 ? -3.537 -17.969 2.223 1 96.69 81 GLY B N 1
ATOM 1624 C CA . GLY B 1 81 ? -2.393 -18.688 2.768 1 96.69 81 GLY B CA 1
ATOM 1625 C C . GLY B 1 81 ? -1.436 -19.188 1.699 1 96.69 81 GLY B C 1
ATOM 1626 O O . GLY B 1 81 ? -0.623 -20.078 1.952 1 96.69 81 GLY B O 1
ATOM 1627 N N . VAL B 1 82 ? -1.56 -18.672 0.48 1 98.06 82 VAL B N 1
ATOM 1628 C CA . V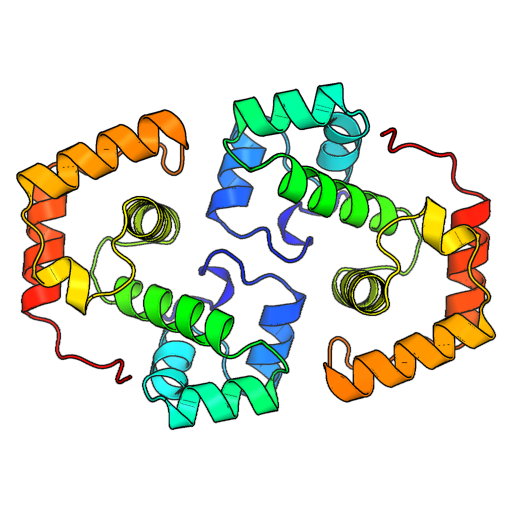AL B 1 82 ? -0.666 -19.047 -0.613 1 98.06 82 VAL B CA 1
ATOM 1629 C C . VAL B 1 82 ? 0.111 -17.812 -1.081 1 98.06 82 VAL B C 1
ATOM 1631 O O . VAL B 1 82 ? -0.339 -17.094 -1.972 1 98.06 82 VAL B O 1
ATOM 1634 N N . ASP B 1 83 ? 1.387 -17.703 -0.636 1 96.19 83 ASP B N 1
ATOM 1635 C CA . ASP B 1 83 ? 2.139 -16.469 -0.841 1 96.19 83 ASP B CA 1
ATOM 1636 C C . ASP B 1 83 ? 3.104 -16.594 -2.018 1 96.19 83 ASP B C 1
ATOM 1638 O O . ASP B 1 83 ? 3.543 -15.602 -2.582 1 96.19 83 ASP B O 1
ATOM 1642 N N . THR B 1 84 ? 3.381 -17.891 -2.363 1 97.12 84 THR B N 1
ATOM 1643 C CA . THR B 1 84 ? 4.461 -18.094 -3.324 1 97.12 84 THR B CA 1
ATOM 1644 C C . THR B 1 84 ? 4.047 -19.078 -4.41 1 97.12 84 THR B C 1
ATOM 1646 O O . THR B 1 84 ? 3.127 -19.875 -4.211 1 97.12 84 THR B O 1
ATOM 1649 N N . VAL B 1 85 ? 4.797 -18.969 -5.508 1 97.75 85 VAL B N 1
ATOM 1650 C CA . VAL B 1 85 ? 4.617 -19.953 -6.57 1 97.75 85 VAL B CA 1
ATOM 1651 C C . VAL B 1 85 ? 4.93 -21.359 -6.039 1 97.75 85 VAL B C 1
ATOM 1653 O O . VAL B 1 85 ? 4.23 -22.312 -6.363 1 97.75 85 VAL B O 1
ATOM 1656 N N . LYS B 1 86 ? 5.91 -21.422 -5.16 1 96.19 86 LYS B N 1
ATOM 1657 C CA . LYS B 1 86 ? 6.301 -22.703 -4.566 1 96.19 86 LYS B CA 1
ATOM 1658 C C . L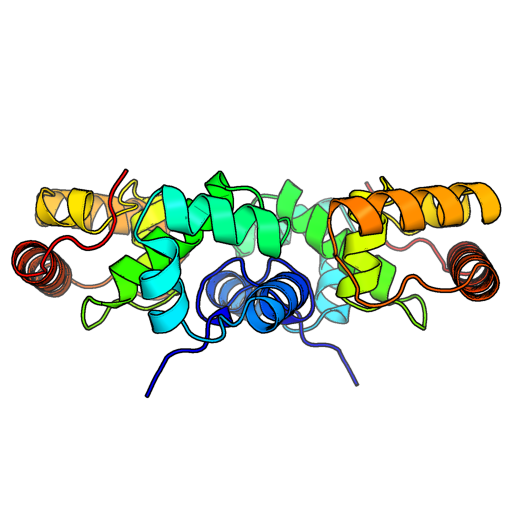YS B 1 86 ? 5.156 -23.297 -3.756 1 96.19 86 LYS B C 1
ATOM 1660 O O . LYS B 1 86 ? 4.906 -24.5 -3.824 1 96.19 86 LYS B O 1
ATOM 1665 N N . GLU B 1 87 ? 4.477 -22.547 -3.045 1 97.62 87 GLU B N 1
ATOM 1666 C CA . GLU B 1 87 ? 3.336 -23.016 -2.266 1 97.62 87 GLU B CA 1
ATOM 1667 C C . GLU B 1 87 ? 2.178 -23.422 -3.172 1 97.62 87 GLU B C 1
ATOM 1669 O O . GLU B 1 87 ? 1.548 -24.453 -2.957 1 97.62 87 GLU B O 1
ATOM 1674 N N . LEU B 1 88 ? 1.968 -22.625 -4.195 1 98.5 88 LEU B N 1
ATOM 1675 C CA . LEU B 1 88 ? 0.837 -22.844 -5.09 1 98.5 88 LEU B CA 1
ATOM 1676 C C . LEU B 1 88 ? 0.958 -24.188 -5.797 1 98.5 88 LEU B C 1
ATOM 1678 O O . LEU B 1 88 ? -0.03 -24.922 -5.934 1 98.5 88 LEU B O 1
ATOM 1682 N N . ARG B 1 89 ? 2.121 -24.531 -6.219 1 97.69 89 ARG B N 1
ATOM 1683 C CA . ARG B 1 89 ? 2.301 -25.703 -7.07 1 97.69 89 ARG B CA 1
ATOM 1684 C C . ARG B 1 89 ? 2.01 -26.984 -6.301 1 97.69 89 ARG B C 1
ATOM 1686 O O . ARG B 1 89 ? 1.812 -28.047 -6.898 1 97.69 89 ARG B O 1
ATOM 1693 N N . THR B 1 90 ? 1.915 -26.859 -4.883 1 97.5 90 THR B N 1
ATOM 1694 C CA . THR B 1 90 ? 1.745 -28.062 -4.082 1 97.5 90 THR B CA 1
ATOM 1695 C C . THR B 1 90 ? 0.325 -28.156 -3.531 1 97.5 90 THR B C 1
ATOM 1697 O O . THR B 1 90 ? -0.027 -29.125 -2.861 1 97.5 90 THR B O 1
ATOM 1700 N N . ARG B 1 91 ? -0.464 -27.203 -3.875 1 98.62 91 ARG B N 1
ATOM 1701 C CA . ARG B 1 91 ? -1.817 -27.172 -3.332 1 98.62 91 ARG B CA 1
ATOM 1702 C C . ARG B 1 91 ? -2.738 -28.109 -4.109 1 98.62 91 ARG B C 1
ATOM 1704 O O . ARG B 1 91 ? -2.496 -28.391 -5.285 1 98.62 91 ARG B O 1
ATOM 1711 N N . ASN B 1 92 ? -3.773 -28.625 -3.346 1 98.69 92 ASN B N 1
ATOM 1712 C CA . ASN B 1 92 ? -4.887 -29.312 -3.979 1 98.69 92 ASN B CA 1
ATOM 1713 C C . ASN B 1 92 ? -5.922 -28.344 -4.527 1 98.69 92 ASN B C 1
ATOM 1715 O O . ASN B 1 92 ? -6.43 -27.484 -3.795 1 98.69 92 ASN B O 1
ATOM 1719 N N . ALA B 1 93 ? -6.258 -28.5 -5.781 1 98.62 93 ALA B N 1
ATOM 1720 C CA . ALA B 1 93 ? -7.086 -27.516 -6.48 1 98.62 93 ALA B CA 1
ATOM 1721 C C . ALA B 1 93 ? -8.453 -27.375 -5.812 1 98.62 93 ALA B C 1
ATOM 1723 O O . ALA B 1 93 ? -8.938 -26.266 -5.605 1 98.62 93 ALA B O 1
ATOM 1724 N N . GLU B 1 94 ? -9.07 -28.484 -5.473 1 98.75 94 GLU B N 1
ATOM 1725 C CA . GLU B 1 94 ? -10.398 -28.453 -4.859 1 98.75 94 GLU B CA 1
ATOM 1726 C C . GLU B 1 94 ? -10.359 -27.766 -3.494 1 98.75 94 GLU B C 1
ATOM 1728 O O . GLU B 1 94 ? -11.203 -26.938 -3.189 1 98.75 94 GLU B O 1
ATOM 1733 N N . ASN B 1 95 ? -9.391 -28.141 -2.727 1 98.69 95 ASN B N 1
ATOM 1734 C CA . ASN B 1 95 ? -9.234 -27.547 -1.405 1 98.69 95 ASN B CA 1
ATOM 1735 C C . ASN B 1 95 ? -8.922 -26.047 -1.501 1 98.69 95 ASN B C 1
ATOM 1737 O O . ASN B 1 95 ? -9.461 -25.25 -0.738 1 98.69 95 ASN B O 1
ATOM 1741 N N . LEU B 1 96 ? -8.039 -25.75 -2.395 1 98.75 96 LEU B N 1
ATOM 1742 C CA . LEU B 1 96 ? -7.676 -24.359 -2.57 1 98.75 96 LEU B CA 1
ATOM 1743 C C . LEU B 1 96 ? -8.875 -23.531 -3.031 1 98.75 96 LEU B C 1
ATOM 1745 O O . LEU B 1 96 ? -9.117 -22.438 -2.52 1 98.75 96 LEU B O 1
ATOM 1749 N N . HIS B 1 97 ? -9.594 -24.031 -3.982 1 98.75 97 HIS B N 1
ATOM 1750 C CA . HIS B 1 97 ? -10.766 -23.312 -4.484 1 98.75 97 HIS B CA 1
ATOM 1751 C C . HIS B 1 97 ? -11.766 -23.031 -3.365 1 98.75 97 HIS B C 1
ATOM 1753 O O . HIS B 1 97 ? -12.297 -21.938 -3.26 1 98.75 97 HIS B O 1
ATOM 1759 N N . LYS B 1 98 ? -12.008 -24.031 -2.549 1 98.56 98 LYS B N 1
ATOM 1760 C CA . LYS B 1 98 ? -12.891 -23.859 -1.404 1 98.56 98 LYS B CA 1
ATOM 1761 C C . LYS B 1 98 ? -12.391 -22.75 -0.481 1 98.56 98 LYS B C 1
ATOM 1763 O O . LYS B 1 98 ? -13.164 -21.906 -0.036 1 98.56 98 LYS B O 1
ATOM 1768 N N . SER B 1 99 ? -11.109 -22.797 -0.211 1 98.38 99 SER B N 1
ATOM 1769 C CA . SER B 1 99 ? -10.492 -21.797 0.644 1 98.38 99 SER B CA 1
ATOM 1770 C C . SER B 1 99 ? -10.625 -20.406 0.034 1 98.38 99 SER B C 1
ATOM 1772 O O . SER B 1 99 ? -10.867 -19.422 0.746 1 98.38 99 SER B O 1
ATOM 1774 N N . LEU B 1 100 ? -10.445 -20.344 -1.275 1 98.44 100 LEU B N 1
ATOM 1775 C CA . LEU B 1 100 ? -10.555 -19.062 -1.979 1 98.44 100 LEU B CA 1
ATOM 1776 C C . LEU B 1 100 ? -11.969 -18.5 -1.879 1 98.44 100 LEU B C 1
ATOM 1778 O O . LEU B 1 100 ? -12.148 -17.312 -1.642 1 98.44 100 LEU B O 1
ATOM 1782 N N . VAL B 1 101 ? -12.914 -19.328 -2.047 1 98.06 101 VAL B N 1
ATOM 1783 C CA . VAL B 1 101 ? -14.312 -18.922 -1.968 1 98.06 101 VAL B CA 1
ATOM 1784 C C . VAL B 1 101 ? -14.625 -18.406 -0.565 1 98.06 101 VAL B C 1
ATOM 1786 O O . VAL B 1 101 ? -15.203 -17.328 -0.408 1 98.06 101 VAL B O 1
ATOM 1789 N N . GLU B 1 102 ? -14.203 -19.141 0.426 1 98 102 GLU B N 1
ATOM 1790 C CA . GLU B 1 102 ? -14.453 -18.766 1.813 1 98 102 GLU B CA 1
ATOM 1791 C C . GLU B 1 102 ? -13.773 -17.438 2.154 1 98 102 GLU B C 1
ATOM 1793 O O . GLU B 1 102 ? -14.383 -16.562 2.779 1 98 102 GLU B O 1
ATOM 1798 N N . THR B 1 103 ? -12.539 -17.344 1.764 1 97 103 THR B N 1
ATOM 1799 C CA . THR B 1 103 ? -11.781 -16.125 2.041 1 97 103 THR B CA 1
ATOM 1800 C C . THR B 1 103 ? -12.414 -14.914 1.36 1 97 103 THR B C 1
ATOM 1802 O O . THR B 1 103 ? -12.516 -13.844 1.958 1 97 103 THR B O 1
ATOM 1805 N N . ASN B 1 104 ? -12.836 -15.062 0.096 1 96.12 104 ASN B N 1
ATOM 1806 C CA . ASN B 1 104 ? -13.414 -13.945 -0.641 1 96.12 104 ASN B CA 1
ATOM 1807 C C . ASN B 1 104 ? -14.773 -13.539 -0.074 1 96.12 104 ASN B C 1
ATOM 1809 O O . ASN B 1 104 ? -15.156 -12.375 -0.134 1 96.12 104 ASN B O 1
ATOM 1813 N N . GLU B 1 105 ? -15.523 -14.484 0.426 1 94.06 105 GLU B N 1
ATOM 1814 C CA . GLU B 1 105 ? -16.781 -14.164 1.094 1 94.06 105 GLU B CA 1
ATOM 1815 C C . GLU B 1 105 ? -16.547 -13.273 2.309 1 94.06 105 GLU B C 1
ATOM 1817 O O . GLU B 1 105 ? -17.344 -12.375 2.582 1 94.06 105 GLU B O 1
ATOM 1822 N N . ALA B 1 106 ? -15.445 -13.531 2.938 1 91.31 106 ALA B N 1
ATOM 1823 C CA . ALA B 1 106 ? -15.156 -12.812 4.176 1 91.31 106 ALA B CA 1
ATOM 1824 C C . ALA B 1 106 ? -14.523 -11.453 3.887 1 91.31 106 ALA B C 1
ATOM 1826 O O . ALA B 1 106 ? -14.766 -10.484 4.605 1 91.31 106 ALA B O 1
ATOM 1827 N N . LYS B 1 107 ? -13.75 -11.367 2.807 1 90.31 107 LYS B N 1
ATOM 1828 C CA . LYS B 1 107 ? -12.883 -10.195 2.678 1 90.31 107 LYS B CA 1
ATOM 1829 C C . LYS B 1 107 ? -13.203 -9.414 1.413 1 90.31 107 LYS B C 1
ATOM 1831 O O . LYS B 1 107 ? -12.758 -8.273 1.25 1 90.31 107 LYS B O 1
ATOM 1836 N N . SER B 1 108 ? -13.898 -9.969 0.458 1 89.94 108 SER B N 1
ATOM 1837 C CA . SER B 1 108 ? -14.336 -9.312 -0.769 1 89.94 108 SER B CA 1
ATOM 1838 C C . SER B 1 108 ? -13.148 -8.734 -1.535 1 89.94 108 SER B C 1
ATOM 1840 O O . SER B 1 108 ? -13.156 -7.551 -1.892 1 89.94 108 SER B O 1
ATOM 1842 N N . LEU B 1 109 ? -12.195 -9.609 -1.812 1 91.69 109 LEU B N 1
ATOM 1843 C CA . LEU B 1 109 ? -10.953 -9.195 -2.453 1 91.69 109 LEU B CA 1
ATOM 1844 C C . LEU B 1 109 ? -11.117 -9.125 -3.967 1 91.69 109 LEU B C 1
ATOM 1846 O O . LEU B 1 109 ? -10.406 -8.375 -4.641 1 91.69 109 LEU B O 1
ATOM 1850 N N . THR B 1 110 ? -12 -9.891 -4.516 1 92 110 THR B N 1
ATOM 1851 C CA . THR B 1 110 ? -12.297 -9.898 -5.945 1 92 110 THR B CA 1
ATOM 1852 C C . THR B 1 110 ? -13.805 -10.008 -6.184 1 92 110 THR B C 1
ATOM 1854 O O . THR B 1 110 ? -14.539 -10.492 -5.324 1 92 110 THR B O 1
ATOM 1857 N N . ARG B 1 111 ? -14.219 -9.5 -7.234 1 89.19 111 ARG B N 1
ATOM 1858 C CA . ARG B 1 111 ? -15.633 -9.578 -7.605 1 89.19 111 ARG B CA 1
ATOM 1859 C C . ARG B 1 111 ? -16.047 -11.016 -7.879 1 89.19 111 ARG B C 1
ATOM 1861 O O . ARG B 1 111 ? -17.141 -11.43 -7.5 1 89.19 111 ARG B O 1
ATOM 1868 N N . VAL B 1 112 ? -15.109 -11.711 -8.539 1 91.81 112 VAL B N 1
ATOM 1869 C CA . VAL B 1 112 ? -15.398 -13.102 -8.883 1 91.81 112 VAL B CA 1
ATOM 1870 C C . VAL B 1 112 ? -14.211 -13.984 -8.516 1 91.81 112 VAL B C 1
ATOM 1872 O O . VAL B 1 112 ? -13.062 -13.641 -8.805 1 91.81 112 VAL B O 1
ATOM 1875 N N . VAL B 1 113 ? -14.594 -15.094 -7.859 1 96.75 113 VAL B N 1
ATOM 1876 C CA . VAL B 1 113 ? -13.562 -16.094 -7.625 1 96.75 113 VAL B CA 1
ATOM 1877 C C . VAL B 1 113 ? -13.383 -16.953 -8.875 1 96.75 113 VAL B C 1
ATOM 1879 O O . VAL B 1 113 ? -14.367 -17.438 -9.445 1 96.75 113 VAL B O 1
ATOM 1882 N N . PRO B 1 114 ? -12.133 -17.062 -9.266 1 97 114 PRO B N 1
ATOM 1883 C CA . PRO B 1 114 ? -11.922 -17.922 -10.43 1 97 114 PRO B CA 1
ATOM 1884 C C . PRO B 1 114 ? -12.539 -19.312 -10.25 1 97 114 PRO B C 1
ATOM 1886 O O . PRO B 1 114 ? -12.539 -19.844 -9.141 1 97 114 PRO B O 1
ATOM 1889 N N . ALA B 1 115 ? -12.977 -19.938 -11.336 1 97.94 115 ALA B N 1
ATOM 1890 C CA . ALA B 1 115 ? -13.555 -21.281 -11.305 1 97.94 115 ALA B CA 1
ATOM 1891 C C . ALA B 1 115 ? -12.5 -22.328 -10.953 1 97.94 115 ALA B C 1
ATOM 1893 O O . ALA B 1 115 ? -11.297 -22.078 -11.086 1 97.94 115 ALA B O 1
ATOM 1894 N N . LEU B 1 116 ? -13.016 -23.469 -10.547 1 98.44 116 LEU B N 1
ATOM 1895 C CA . LEU B 1 116 ? -12.125 -24.562 -10.195 1 98.44 116 LEU B CA 1
ATOM 1896 C C . LEU B 1 116 ? -11.18 -24.891 -11.352 1 98.44 116 LEU B C 1
ATOM 1898 O O . LEU B 1 116 ? -9.992 -25.156 -11.133 1 98.44 116 LEU B O 1
ATOM 1902 N N . SER B 1 117 ? -11.633 -24.844 -12.539 1 98.56 117 SER B N 1
ATOM 1903 C CA . SER B 1 117 ? -10.82 -25.156 -13.711 1 98.56 117 SER B CA 1
ATOM 1904 C C . SER B 1 117 ? -9.672 -24.156 -13.859 1 98.56 117 SER B C 1
ATOM 1906 O O . SER B 1 117 ? -8.562 -24.547 -14.25 1 98.56 117 SER B O 1
ATOM 1908 N N . LYS B 1 118 ? -9.883 -22.922 -13.586 1 98.12 118 LYS B N 1
ATOM 1909 C CA . LYS B 1 118 ? -8.836 -21.906 -13.648 1 98.12 118 LYS B CA 1
ATOM 1910 C C . LYS B 1 118 ? -7.805 -22.109 -12.547 1 98.12 118 LYS B C 1
ATOM 1912 O O . LYS B 1 118 ? -6.605 -21.922 -12.766 1 98.12 118 LYS B O 1
ATOM 1917 N N . VAL B 1 119 ? -8.328 -22.484 -11.367 1 98.56 119 VAL B N 1
ATOM 1918 C CA . VAL B 1 119 ? -7.426 -22.766 -10.258 1 98.56 119 VAL B CA 1
ATOM 1919 C C . VAL B 1 119 ? -6.52 -23.938 -10.617 1 98.56 119 VAL B C 1
ATOM 1921 O O . VAL B 1 119 ? -5.312 -23.906 -10.352 1 98.56 119 VAL B O 1
ATOM 1924 N N . GLU B 1 120 ? -7.094 -24.922 -11.258 1 98.69 120 GLU B N 1
ATOM 1925 C CA . GLU B 1 120 ? -6.312 -26.062 -11.742 1 98.69 120 GLU B CA 1
ATOM 1926 C C . GLU B 1 120 ? -5.258 -25.609 -12.758 1 98.69 120 GLU B C 1
ATOM 1928 O O . GLU B 1 120 ? -4.117 -26.078 -12.719 1 98.69 120 GLU B O 1
ATOM 1933 N N . ASP B 1 121 ? -5.668 -24.734 -13.609 1 98.56 121 ASP B N 1
ATOM 1934 C CA . ASP B 1 121 ? -4.754 -24.203 -14.609 1 98.56 121 ASP B CA 1
ATOM 1935 C C . ASP B 1 121 ? -3.604 -23.453 -13.953 1 98.56 121 ASP B C 1
ATOM 1937 O O . ASP B 1 121 ? -2.451 -23.562 -14.383 1 98.56 121 ASP B O 1
ATOM 1941 N N . PHE B 1 122 ? -3.908 -22.672 -12.945 1 98.5 122 PHE B N 1
ATOM 1942 C CA . PHE B 1 122 ? -2.887 -21.906 -12.234 1 98.5 122 PHE B CA 1
ATOM 1943 C C . PHE B 1 122 ? -1.881 -22.844 -11.57 1 98.5 122 PHE B C 1
ATOM 1945 O O . PHE B 1 122 ? -0.672 -22.625 -11.648 1 98.5 122 PHE B O 1
ATOM 1952 N N . ILE B 1 123 ? -2.385 -23.859 -10.953 1 98.69 123 ILE B N 1
ATOM 1953 C CA . ILE B 1 123 ? -1.521 -24.812 -10.273 1 98.69 123 ILE B CA 1
ATOM 1954 C C . ILE B 1 123 ? -0.638 -25.531 -11.297 1 98.69 123 ILE B C 1
ATOM 1956 O O . ILE B 1 123 ? 0.555 -25.734 -11.055 1 98.69 123 ILE B O 1
ATOM 1960 N N . ALA B 1 124 ? -1.179 -25.891 -12.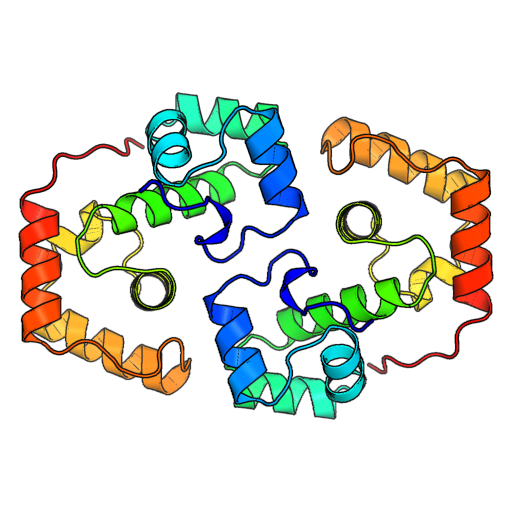453 1 98.75 124 ALA B N 1
ATOM 1961 C CA . ALA B 1 124 ? -0.408 -26.531 -13.516 1 98.75 124 ALA B CA 1
ATOM 1962 C C . ALA B 1 124 ? 0.713 -25.625 -14 1 98.75 124 ALA B C 1
ATOM 1964 O O . ALA B 1 124 ? 1.85 -26.062 -14.18 1 98.75 124 ALA B O 1
ATOM 1965 N N . GLN B 1 125 ? 0.374 -24.344 -14.195 1 98.75 125 GLN B N 1
ATOM 1966 C CA . GLN B 1 125 ? 1.388 -23.375 -14.609 1 98.75 125 GLN B CA 1
ATOM 1967 C C . GLN B 1 125 ? 2.488 -23.25 -13.555 1 98.75 125 GLN B C 1
ATOM 1969 O O . GLN B 1 125 ? 3.674 -23.203 -13.898 1 98.75 125 GLN B O 1
ATOM 1974 N N . ALA B 1 126 ? 2.049 -23.219 -12.305 1 98.56 126 ALA B N 1
ATOM 1975 C CA . ALA B 1 126 ? 3.01 -23.094 -11.211 1 98.56 126 ALA B CA 1
ATOM 1976 C C . ALA B 1 126 ? 3.994 -24.266 -11.211 1 98.56 126 ALA B C 1
ATOM 1978 O O . ALA B 1 126 ? 5.188 -24.078 -10.969 1 98.56 126 ALA B O 1
ATOM 1979 N N . LYS B 1 127 ? 3.506 -25.453 -11.484 1 98.12 127 LYS B N 1
ATOM 1980 C CA . LYS B 1 127 ? 4.344 -26.641 -11.523 1 98.12 127 LYS B CA 1
ATOM 1981 C C . LYS B 1 127 ? 5.355 -26.562 -12.664 1 98.12 127 LYS B C 1
ATOM 1983 O O . LYS B 1 127 ? 6.457 -27.109 -12.562 1 98.12 127 LYS B O 1
ATOM 1988 N N . ASP B 1 128 ? 4.98 -25.844 -13.703 1 98 128 ASP B N 1
ATOM 1989 C CA . ASP B 1 128 ? 5.809 -25.797 -14.898 1 98 128 ASP B CA 1
ATOM 1990 C C . ASP B 1 128 ? 6.824 -24.656 -14.828 1 98 128 ASP B C 1
ATOM 1992 O O . ASP B 1 128 ? 7.766 -24.609 -15.617 1 98 128 ASP B O 1
ATOM 1996 N N . LEU B 1 129 ? 6.605 -23.781 -13.891 1 97.38 129 LEU B N 1
ATOM 1997 C CA . LEU B 1 129 ? 7.492 -22.625 -13.789 1 97.38 129 LEU B CA 1
ATOM 1998 C C . LEU B 1 129 ? 8.789 -22.984 -13.078 1 97.38 129 LEU B C 1
ATOM 2000 O O . LEU B 1 129 ? 8.766 -23.734 -12.086 1 97.38 129 LEU B O 1
ATOM 2004 N N . GLU B 1 130 ? 9.867 -22.516 -13.648 1 96.06 130 GLU B N 1
ATOM 2005 C CA . GLU B 1 130 ? 11.133 -22.672 -12.938 1 96.06 130 GLU B CA 1
ATOM 2006 C C . GLU B 1 130 ? 11.195 -21.781 -11.711 1 96.06 130 GLU B C 1
ATOM 2008 O O . GLU B 1 130 ? 10.758 -20.625 -11.758 1 96.06 130 GLU B O 1
ATOM 2013 N N . PRO B 1 131 ? 11.75 -22.375 -10.633 1 95.25 131 PRO B N 1
ATOM 2014 C CA . PRO B 1 131 ? 11.898 -21.531 -9.445 1 95.25 131 PRO B CA 1
ATOM 2015 C C . PRO B 1 131 ? 12.844 -20.359 -9.68 1 95.25 131 PRO B C 1
ATOM 2017 O O . PRO B 1 131 ? 13.914 -20.516 -10.273 1 95.25 131 PRO B O 1
ATOM 2020 N N . VAL B 1 132 ? 12.352 -19.172 -9.242 1 95.56 132 VAL B N 1
ATOM 2021 C CA . VAL B 1 132 ? 13.188 -18 -9.469 1 95.56 132 VAL B CA 1
ATOM 2022 C C . VAL B 1 132 ? 13.516 -17.344 -8.133 1 95.56 132 VAL B C 1
ATOM 2024 O O . VAL B 1 132 ? 14.602 -16.766 -7.965 1 95.56 132 VAL B O 1
ATOM 2027 N N . VAL B 1 133 ? 12.625 -17.422 -7.121 1 96.81 133 VAL B N 1
ATOM 2028 C CA . VAL B 1 133 ? 12.836 -16.781 -5.824 1 96.81 133 VAL B CA 1
ATOM 2029 C C . VAL B 1 133 ? 13.562 -17.75 -4.887 1 96.81 133 VAL B C 1
ATOM 2031 O O . VAL B 1 133 ? 13.109 -18.875 -4.684 1 96.81 133 VAL B O 1
ATOM 2034 N N . THR B 1 134 ? 14.656 -17.266 -4.398 1 92.75 134 THR B N 1
ATOM 2035 C CA . THR B 1 134 ? 15.445 -18.156 -3.543 1 92.75 134 THR B CA 1
ATOM 2036 C C . THR B 1 134 ? 15.555 -17.578 -2.133 1 92.75 134 THR B C 1
ATOM 2038 O O . THR B 1 134 ? 15.672 -16.359 -1.956 1 92.75 134 THR B O 1
ATOM 2041 N N . HIS B 1 135 ? 15.305 -18.375 -1.013 1 82.81 135 HIS B N 1
ATOM 2042 C CA . HIS B 1 135 ? 15.328 -17.938 0.379 1 82.81 135 HIS B CA 1
ATOM 2043 C C . HIS B 1 135 ? 16.656 -18.281 1.042 1 82.81 135 HIS B C 1
ATOM 2045 O O . HIS B 1 135 ? 17.312 -19.266 0.668 1 82.81 135 HIS B O 1
#

Nearest PDB structures (foldseek):
  5aga-assembly1_A  TM=6.006E-01  e=7.052E-02  Homo sapiens
  5a9f-assembly1_A  TM=5.931E-01  e=1.210E-01  Homo sapiens
  5a9j-assembly2_B  TM=6.060E-01  e=5.479E-01  Homo sapiens
  5a9j-assembly1_A  TM=5.938E-01  e=5.479E-01  Homo sapiens
  5a9j-assembly3_C  TM=5.171E-01  e=6.103E-01  Homo sapiens

Foldseek 3Di:
DFAFLPQAPPDDDLQCVLCVQVVHGGLVSLLVQQQELVSLVVSCVSRVDDSVVSVQSNQLSQLVVQPPDTRLVQVLCVQLPHRHLVSLLPDDLVVSLVSSVVSCVVVVSDPDRDDSVVSVSSSVVSVVDDRRHDD/DFAFLPQAPPDDDLQCVLCVQVVHGGLVSLLVQQQELVSLVVSCVSRVDDSVVSVQSNQLSQLVVQPPDTRLVQVLCVQLPHRHLVSLLPDDLVVSLVSSVVSCVVVVSDPDRDDSVVSVSSSVVSVVDDRRHDD

Organism: NCBI:txid346377

Secondary structure (DSSP, 8-state):
-PPBGGGSTT--HHHHHHHHHTT--BHHHHHHHHSSHHHHHHHHHHH---HHHHHHHHHHHHHTTSTT--HHHHHHHHHTT--SHHHHTTS-HHHHHHHHHHHHHHH---SSPPPHHHHHHHHHHHHHSPP----/-PPBGGGSTT--HHHHHHHHHTT--BHHHHHHHHSSHHHHHHHHHHH---HHHHHHHHHHHHHTTSTT--HHHHHHHHHTT--SHHHHTTS-HHHHHHHHHHHHHHH---SSPPPHHHHHHHHHHHHHSPP----

Solvent-accessible surface area (backbone atoms only — not comparable to full-atom values): 14140 Å² total; per-residue (Å²): 130,84,48,53,41,51,52,42,66,51,32,12,57,46,53,48,51,28,33,43,76,64,71,28,61,26,32,65,48,39,29,66,50,33,20,37,54,68,33,29,50,51,47,19,69,65,32,46,45,54,49,68,58,50,49,52,52,28,29,49,35,52,41,50,71,38,84,89,42,46,54,36,55,49,50,42,36,38,75,56,72,36,61,37,49,75,52,40,40,70,57,55,47,70,61,48,44,52,43,44,50,54,44,34,72,69,34,51,50,50,97,67,77,77,52,63,69,53,47,42,48,47,30,54,48,36,61,71,48,77,89,68,72,46,131,130,84,47,53,43,51,52,40,66,50,33,13,55,46,54,47,50,28,33,42,76,63,72,28,61,27,32,63,47,38,29,66,50,33,19,38,55,67,34,29,49,52,48,19,68,64,32,46,46,55,50,69,59,49,49,53,52,28,28,50,35,52,40,50,72,39,84,90,43,46,52,35,56,49,50,41,36,38,75,56,74,36,62,36,48,74,53,40,40,70,55,53,49,69,61,49,45,52,43,44,50,54,44,34,72,68,34,52,49,49,94,67,77,77,51,63,69,52,46,42,49,46,30,53,46,35,62,69,48,76,88,67,71,46,130

pLDDT: mean 96.09, std 3.88, range [62.25, 98.75]